Protein AF-A0A812R240-F1 (afdb_monomer)

Foldseek 3Di:
DEWEWEAAPVRHTQDIRPDDALVQDPVNVQLVSQLSDPFQKGFPDKAADPPDDPCNSVVCNVVVDHYYGYIYTDMDTDAWDWAFADALQDGAWIWTWTDHPQKIKIFIWGFDDDDDDDPPDPPVVVVPVRTDPVDTLDIDIFRDKDWAAADDAPQCVVAVQHDDVCTNNKMKTHHPPQKIWTGHPDIFIFHDAAWPDWHWHQGHSRHTFIWTQHPQRWIQTPVLQKTHHDPPPPDPPRPDVVVVVVPDDLPLDQKFKDWPNDTDALSCLQPNDDDPPTWMWIQHPVGIDIDDSVRSNVVSQVSCVSNVMDGTGTDPVSVVSD

Radius of gyration: 26.57 Å; Cα contacts (8 Å, |Δi|>4): 635; chains: 1; bounding box: 64×47×80 Å

Organism: NCBI:txid878477

Mean predicted aligned error: 6.38 Å

Secondary structure (DSSP, 8-state):
-EEEEEEETTS-EEEEEEEE-TT--HHHHHHHHHTTSPTTEEEEEEEPPTT--THHHHHHHHH----EEEEEEEEEEPPPEEEE--BTTB--EEEEEEEETTEEEEEEEEBP--PPPPTT--HHHHHHHTB-TTS-SEEEEESEEEE------HHHHHHT--SGGGTTSSEEEEPTTSEEEEESSSEEEEE-SPEEEEE--B-GGG-B--EEEETT--EEETTTTEEEPPPPTTS---S-HHHHHHT----SSSEEEEETTEEE-HHHHHH--PPTT--EEEEETTEEEEE-HHHHHHHHHHHHHHTT-EE--EEGGGTT--

pLDDT: mean 89.27, std 12.0, range [47.97, 98.69]

Nearest PDB structures (foldseek):
  7wb4-assembly1_c  TM=3.263E-01  e=1.345E-02  Xenopus laevis
  7wb4-assembly1_C  TM=3.101E-01  e=2.786E-02  Xenopus laevis
  8psd-assembly1_A  TM=3.595E-01  e=1.195E-01  Severe acute respiratory syndrome coronavirus 2
  7fg2-assembly1_A  TM=2.671E-01  e=3.872E-01  Severe acute respiratory syndrome coronavirus 2
  7wlz-assembly1_B  TM=2.116E-01  e=5.730E-01  Severe acute respiratory syndrome coronavirus 2

Solvent-accessible surface area (backbone atoms only — not comparable to full-atom values): 18008 Å² total; per-residue (Å²): 101,32,29,40,36,37,17,38,82,86,66,51,77,64,47,77,46,70,69,52,54,74,84,61,45,72,68,52,53,44,57,58,52,35,73,69,46,60,88,61,41,28,65,74,46,78,40,69,52,97,83,54,56,91,54,49,65,62,41,47,45,71,64,74,52,67,44,79,46,69,33,33,42,41,73,43,77,45,83,56,53,74,30,50,14,25,38,68,73,40,58,54,29,42,39,37,37,41,75,54,89,74,46,34,37,41,36,36,19,54,56,42,95,64,79,84,80,64,93,86,62,53,69,69,58,56,57,51,65,31,36,45,78,90,63,49,76,40,74,50,73,34,59,45,78,44,65,13,36,9,61,83,46,76,58,13,59,73,47,64,30,42,42,80,92,38,42,22,29,23,39,39,34,32,37,82,91,53,38,32,37,44,39,33,77,59,71,49,31,31,62,61,71,64,72,76,44,60,42,18,36,16,30,63,64,49,27,55,58,43,34,35,30,27,77,88,51,31,37,37,36,68,89,70,42,32,34,37,65,58,78,59,95,84,56,87,74,81,88,48,71,65,58,56,58,73,69,54,75,84,67,86,50,80,52,46,44,26,47,86,88,36,84,51,57,38,54,53,41,58,70,54,89,70,65,89,87,68,61,33,33,44,41,40,93,94,44,80,44,81,45,54,74,67,58,38,24,53,53,12,50,50,51,26,48,71,74,55,32,39,76,54,55,66,46,71,79,50,66,82,69,106

Sequence (322 aa):
MTTVRLSYMSGELLAELPGLTPEDTLETVKALGDEHLPLGVSITSLLKPADANETALEGAQALGTEGVVELSVVTGEQIPERYVTLDNGGEPFLVSILSRKEKHSVMLCKWKQVAEPEEGEPEQQRMLRNYDISNPFFQDAVEKVFVGKSPLNEMTRFSGGHGPRFDGNSILLKKKGGDYIFVGHEVYAFRASEIVDFVSPVGNSSVPYPYAVDVEGRYILFIEHVVMPRPGKTGKMDDDPYRVYYDMRFDQCDFELTYQNRRMGPVGAVAGRFPDGSTFHKISKEGKEELSRERLRDLGLEMMSAHGLMPLERLETLAERM

Structure (mmCIF, N/CA/C/O backbone):
data_AF-A0A812R240-F1
#
_entry.id   AF-A0A812R240-F1
#
loop_
_atom_site.group_PDB
_atom_site.id
_atom_site.type_symbol
_atom_site.label_atom_id
_atom_site.label_alt_id
_atom_site.label_comp_id
_atom_site.label_asym_id
_atom_site.label_entity_id
_atom_site.label_seq_id
_atom_site.pdbx_PDB_ins_code
_atom_site.Cartn_x
_atom_site.Cartn_y
_atom_site.Cartn_z
_atom_site.occupancy
_atom_site.B_iso_or_equiv
_atom_site.auth_seq_id
_atom_site.auth_comp_id
_atom_site.auth_asym_id
_atom_site.auth_atom_id
_atom_site.pdbx_PDB_model_num
ATOM 1 N N . MET A 1 1 ? 16.664 -18.454 -36.429 1.00 75.31 1 MET A N 1
ATOM 2 C CA . MET A 1 1 ? 16.265 -17.501 -35.356 1.00 75.31 1 MET A CA 1
ATOM 3 C C . MET A 1 1 ? 17.444 -16.601 -35.020 1.00 75.31 1 MET A C 1
ATOM 5 O O . MET A 1 1 ? 18.569 -17.090 -35.024 1.00 75.31 1 MET A O 1
ATOM 9 N N . THR A 1 2 ? 17.214 -15.318 -34.744 1.00 85.50 2 THR A N 1
ATOM 10 C CA . THR A 1 2 ? 18.288 -14.377 -34.383 1.00 85.50 2 THR A CA 1
ATOM 11 C C . THR A 1 2 ? 18.559 -14.447 -32.881 1.00 85.50 2 THR A C 1
ATOM 13 O O . THR A 1 2 ? 17.624 -14.537 -32.085 1.00 85.50 2 THR A O 1
ATOM 16 N N . THR A 1 3 ? 19.835 -14.435 -32.494 1.00 90.81 3 THR A N 1
ATOM 17 C CA . THR A 1 3 ? 20.254 -14.322 -31.088 1.00 90.81 3 THR A CA 1
ATOM 18 C C . THR A 1 3 ? 20.895 -12.960 -30.879 1.00 90.81 3 THR A C 1
ATOM 20 O O . THR A 1 3 ? 21.803 -12.596 -31.625 1.00 90.81 3 THR A O 1
ATOM 23 N N . VAL A 1 4 ? 20.452 -12.208 -29.874 1.00 91.81 4 VAL A N 1
ATOM 24 C CA . VAL A 1 4 ? 21.102 -10.948 -29.486 1.00 91.81 4 VAL A CA 1
ATOM 25 C C . VAL A 1 4 ? 21.994 -11.192 -28.275 1.00 91.81 4 VAL A C 1
ATOM 27 O O . VAL A 1 4 ? 21.531 -11.691 -27.253 1.00 91.81 4 VAL A O 1
ATOM 30 N N . ARG A 1 5 ? 23.271 -10.829 -28.376 1.00 94.56 5 ARG A N 1
ATOM 31 C CA . ARG A 1 5 ? 24.212 -10.784 -27.255 1.00 94.56 5 ARG A CA 1
ATOM 32 C C . ARG A 1 5 ? 24.294 -9.368 -26.726 1.00 94.56 5 ARG A C 1
ATOM 34 O O . ARG A 1 5 ? 24.664 -8.454 -27.458 1.00 94.56 5 ARG A O 1
ATOM 41 N N . LEU A 1 6 ? 23.965 -9.206 -25.455 1.00 95.19 6 LEU A N 1
ATOM 42 C CA . LEU A 1 6 ? 24.130 -7.961 -24.728 1.00 95.19 6 LEU A CA 1
ATOM 43 C C . LEU A 1 6 ? 25.400 -8.056 -23.894 1.00 95.19 6 LEU A C 1
ATOM 45 O O . LEU A 1 6 ? 25.512 -8.956 -23.064 1.00 95.19 6 LEU A O 1
ATOM 49 N N . SER A 1 7 ? 26.319 -7.115 -24.075 1.00 96.19 7 SER A N 1
ATOM 50 C CA . SER A 1 7 ? 27.548 -7.019 -23.283 1.00 96.19 7 SER A CA 1
ATOM 51 C C . SER A 1 7 ? 27.696 -5.625 -22.695 1.00 96.19 7 SER A C 1
ATOM 53 O O . SER A 1 7 ? 27.304 -4.641 -23.311 1.00 96.19 7 SER A O 1
ATOM 55 N N . TYR A 1 8 ? 28.282 -5.500 -21.512 1.00 95.81 8 TYR A N 1
ATOM 56 C CA . TYR A 1 8 ? 28.669 -4.201 -20.969 1.00 95.81 8 TYR A CA 1
ATOM 57 C C . TYR A 1 8 ? 29.727 -3.526 -21.852 1.00 95.81 8 TYR A C 1
ATOM 59 O O . TYR A 1 8 ? 30.422 -4.181 -22.629 1.00 95.81 8 TYR A O 1
ATOM 67 N N . MET A 1 9 ? 29.929 -2.216 -21.673 1.00 92.62 9 MET A N 1
ATOM 68 C CA . MET A 1 9 ? 31.018 -1.475 -22.334 1.00 92.62 9 MET A CA 1
ATOM 69 C C . MET A 1 9 ? 32.421 -2.024 -22.023 1.00 92.62 9 MET A C 1
ATOM 71 O O . MET A 1 9 ? 33.362 -1.765 -22.768 1.00 92.62 9 MET A O 1
ATOM 75 N N . SER A 1 10 ? 32.572 -2.788 -20.938 1.00 93.75 10 SER A N 1
ATOM 76 C CA . SER A 1 10 ? 33.801 -3.516 -20.599 1.00 93.75 10 SER A CA 1
ATOM 77 C C . SER A 1 10 ? 34.047 -4.757 -21.469 1.00 93.75 10 SER A C 1
ATOM 79 O O . SER A 1 10 ? 35.129 -5.335 -21.397 1.00 93.75 10 SER A O 1
ATOM 81 N N . GLY A 1 11 ? 33.058 -5.189 -22.258 1.00 93.06 11 GLY A N 1
ATOM 82 C CA . GLY A 1 11 ? 33.068 -6.434 -23.030 1.00 93.06 11 GLY A CA 1
ATOM 83 C C . GLY A 1 11 ? 32.540 -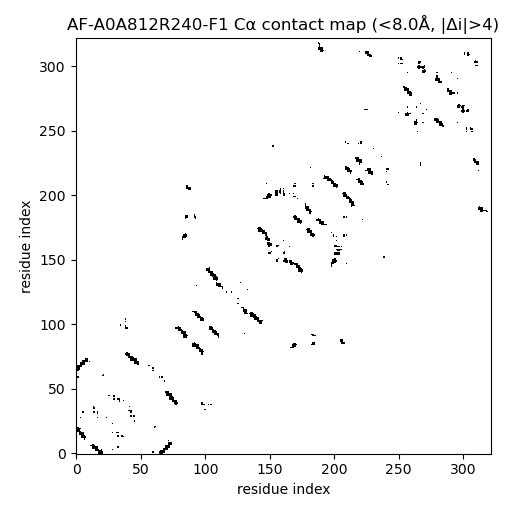7.658 -22.272 1.00 93.06 11 GLY A C 1
ATOM 84 O O . GLY A 1 11 ? 32.386 -8.716 -22.877 1.00 93.06 11 GLY A O 1
ATOM 85 N N . GLU A 1 12 ? 32.237 -7.541 -20.975 1.00 96.56 12 GLU A N 1
ATOM 86 C CA . GLU A 1 12 ? 31.618 -8.625 -20.202 1.00 96.56 12 GLU A CA 1
ATOM 87 C C . GLU A 1 12 ? 30.196 -8.904 -20.705 1.00 96.56 12 GLU A C 1
ATOM 89 O O . GLU A 1 12 ? 29.398 -7.982 -20.873 1.00 96.56 12 GLU A O 1
ATOM 94 N N . LEU A 1 13 ? 29.872 -10.177 -20.929 1.00 96.88 13 LEU A N 1
ATOM 95 C CA . LEU A 1 13 ? 28.554 -10.598 -21.392 1.00 96.88 13 LEU A CA 1
ATOM 96 C C . LEU A 1 13 ? 27.508 -10.411 -20.279 1.00 96.88 13 LEU A C 1
ATOM 98 O O . LEU A 1 13 ? 27.632 -10.997 -19.206 1.00 96.88 13 LEU A O 1
ATOM 102 N N . LEU A 1 14 ? 26.458 -9.637 -20.556 1.00 96.69 14 LEU A N 1
ATOM 103 C CA . LEU A 1 14 ? 25.288 -9.477 -19.688 1.00 96.69 14 LEU A CA 1
ATOM 104 C C . LEU A 1 14 ? 24.267 -10.600 -19.925 1.00 96.69 14 LEU A C 1
ATOM 106 O O . LEU A 1 14 ? 23.814 -11.233 -18.973 1.00 96.69 14 LEU A O 1
ATOM 110 N N . ALA A 1 15 ? 23.879 -10.826 -21.184 1.00 97.06 15 ALA A N 1
ATOM 111 C CA . ALA A 1 15 ? 22.837 -11.787 -21.541 1.00 97.06 15 ALA A CA 1
ATOM 112 C C . ALA A 1 15 ? 22.939 -12.249 -23.002 1.00 97.06 15 ALA A C 1
ATOM 114 O O . ALA A 1 15 ? 23.366 -11.496 -23.876 1.00 97.06 15 ALA A O 1
ATOM 115 N N . GLU A 1 16 ? 22.466 -13.467 -23.275 1.00 97.00 16 GLU A N 1
ATOM 116 C CA . GLU A 1 16 ? 22.128 -13.925 -24.625 1.00 97.00 16 GLU A CA 1
ATOM 117 C C . GLU A 1 16 ? 20.607 -14.083 -24.719 1.00 97.00 16 GLU A C 1
ATOM 119 O O . GLU A 1 16 ? 20.002 -14.790 -23.914 1.00 97.00 16 GLU A O 1
ATOM 124 N N . LEU A 1 17 ? 19.993 -13.420 -25.695 1.00 94.56 17 LEU A N 1
ATOM 125 C CA . LEU A 1 17 ? 18.551 -13.384 -25.912 1.00 94.56 17 LEU A CA 1
ATOM 126 C C . LEU A 1 17 ? 18.219 -14.152 -27.202 1.00 94.56 17 LEU A C 1
ATOM 128 O O . LEU A 1 17 ? 18.286 -13.576 -28.295 1.00 94.56 17 LEU A O 1
ATOM 132 N N . PRO A 1 18 ? 17.936 -15.465 -27.118 1.00 94.19 18 PRO A N 1
ATOM 133 C CA . PRO A 1 18 ? 17.587 -16.266 -28.283 1.00 94.19 18 PRO A CA 1
ATOM 134 C C . PRO A 1 18 ? 16.129 -16.048 -28.695 1.00 94.19 18 PRO A C 1
ATOM 136 O O . PRO A 1 18 ? 15.274 -15.719 -27.877 1.00 94.19 18 PRO A O 1
ATOM 139 N N . GLY A 1 19 ? 15.828 -16.328 -29.964 1.00 88.69 19 GLY A N 1
ATOM 140 C CA . GLY A 1 19 ? 14.443 -16.435 -30.432 1.00 88.69 19 GLY A CA 1
ATOM 141 C C . GLY A 1 19 ? 13.746 -15.101 -30.685 1.00 88.69 19 GLY A C 1
ATOM 142 O O . GLY A 1 19 ? 12.524 -15.088 -30.801 1.00 88.69 19 GLY A O 1
ATOM 143 N N . LEU A 1 20 ? 14.503 -14.008 -30.808 1.00 85.06 20 LEU A N 1
ATOM 144 C CA . LEU A 1 20 ? 13.940 -12.722 -31.203 1.00 85.06 20 LEU A CA 1
ATOM 145 C C . LEU A 1 20 ? 13.435 -12.784 -32.648 1.00 85.06 20 LEU A C 1
ATOM 147 O O . LEU A 1 20 ? 14.065 -13.364 -33.544 1.00 85.06 20 LEU A O 1
ATOM 151 N N . THR A 1 21 ? 12.269 -12.192 -32.846 1.00 84.19 21 THR A N 1
ATOM 152 C CA . THR A 1 21 ? 11.541 -12.092 -34.104 1.00 84.19 21 THR A CA 1
ATOM 153 C C . THR A 1 21 ? 11.785 -10.730 -34.762 1.00 84.19 21 THR A C 1
ATOM 155 O O . THR A 1 21 ? 12.236 -9.785 -34.112 1.00 84.19 21 THR A O 1
ATOM 158 N N . PRO A 1 22 ? 11.464 -10.579 -36.057 1.00 77.75 22 PRO A N 1
ATOM 159 C CA . PRO A 1 22 ? 11.509 -9.276 -36.717 1.00 77.75 22 PRO A CA 1
ATOM 160 C C . PRO A 1 22 ? 10.580 -8.209 -36.121 1.00 77.75 22 PRO A C 1
ATOM 162 O O . PRO A 1 22 ? 10.778 -7.031 -36.393 1.00 77.75 22 PRO A O 1
ATOM 165 N N . GLU A 1 23 ? 9.582 -8.598 -35.325 1.00 82.38 23 GLU A N 1
ATOM 166 C CA . GLU A 1 23 ? 8.658 -7.667 -34.664 1.00 82.38 23 GLU A CA 1
ATOM 167 C C . GLU A 1 23 ? 9.232 -7.107 -33.351 1.00 82.38 23 GLU A C 1
ATOM 169 O O . GLU A 1 23 ? 8.747 -6.093 -32.845 1.00 82.38 23 GLU A O 1
ATOM 174 N N . ASP A 1 24 ? 10.290 -7.724 -32.812 1.00 84.62 24 ASP A N 1
ATOM 175 C CA . ASP A 1 24 ? 10.922 -7.270 -31.579 1.00 84.62 24 ASP A CA 1
ATOM 176 C C . ASP A 1 24 ? 11.716 -5.980 -31.806 1.00 84.62 24 ASP A C 1
ATOM 178 O O . ASP A 1 24 ? 12.591 -5.878 -32.670 1.00 84.62 24 ASP A O 1
ATOM 182 N N . THR A 1 25 ? 11.414 -4.971 -30.993 1.00 87.62 25 THR A N 1
ATOM 183 C CA . THR A 1 25 ? 12.030 -3.643 -31.075 1.00 87.62 25 THR A CA 1
ATOM 184 C C . THR A 1 25 ? 13.274 -3.547 -30.188 1.00 87.62 25 THR A C 1
ATOM 186 O O . THR A 1 25 ? 13.496 -4.383 -29.311 1.00 87.62 25 THR A O 1
ATOM 189 N N . LEU A 1 26 ? 14.076 -2.484 -30.344 1.00 87.44 26 LEU A N 1
ATOM 190 C CA . LEU A 1 26 ? 15.163 -2.191 -29.396 1.00 87.44 26 LEU A CA 1
ATOM 191 C C . LEU A 1 26 ? 14.653 -2.008 -27.961 1.00 87.44 26 LEU A C 1
ATOM 193 O O . LEU A 1 26 ? 15.343 -2.411 -27.031 1.00 87.44 26 LEU A O 1
ATOM 197 N N . GLU A 1 27 ? 13.449 -1.460 -27.774 1.00 88.50 27 GLU A N 1
ATOM 198 C CA . GLU A 1 27 ? 12.826 -1.365 -26.449 1.00 88.50 27 GLU A CA 1
ATOM 199 C C . GLU A 1 27 ? 12.467 -2.751 -25.898 1.00 88.50 27 GLU A C 1
ATOM 201 O O . GLU A 1 27 ? 12.664 -3.003 -24.713 1.00 88.50 27 GLU A O 1
ATOM 206 N N . THR A 1 28 ? 12.042 -3.691 -26.751 1.00 90.38 28 THR A N 1
ATOM 207 C CA . THR A 1 28 ? 11.836 -5.092 -26.349 1.00 90.38 28 THR A CA 1
ATOM 208 C C . THR A 1 28 ? 13.150 -5.737 -25.904 1.00 90.38 28 THR A C 1
ATOM 210 O O . THR A 1 28 ? 13.219 -6.326 -24.827 1.00 90.38 28 THR A O 1
ATOM 213 N N . VAL A 1 29 ? 14.219 -5.585 -26.693 1.00 91.88 29 VAL A N 1
ATOM 214 C CA . VAL A 1 29 ? 15.560 -6.103 -26.361 1.00 91.88 29 VAL A CA 1
ATOM 215 C C . VAL A 1 29 ? 16.076 -5.497 -25.058 1.00 91.88 29 VAL A C 1
ATOM 217 O O . VAL A 1 29 ? 16.627 -6.206 -24.218 1.00 91.88 29 VAL A O 1
ATOM 220 N N . LYS A 1 30 ? 15.877 -4.192 -24.872 1.00 93.44 30 LYS A N 1
ATOM 221 C CA . LYS A 1 30 ? 16.245 -3.463 -23.661 1.00 93.44 30 LYS A CA 1
ATOM 222 C C . LYS A 1 30 ? 15.483 -3.981 -22.442 1.00 93.44 30 LYS A C 1
ATOM 224 O O . LYS A 1 30 ? 16.117 -4.287 -21.440 1.00 93.44 30 LYS A O 1
ATOM 229 N N . ALA A 1 31 ? 14.164 -4.150 -22.548 1.00 92.25 31 ALA A N 1
ATOM 230 C CA . ALA A 1 31 ? 13.331 -4.685 -21.475 1.00 92.25 31 ALA A CA 1
ATOM 231 C C . ALA A 1 31 ? 13.742 -6.114 -21.084 1.00 92.25 31 ALA A C 1
ATOM 233 O O . ALA A 1 31 ? 13.848 -6.417 -19.898 1.00 92.25 31 ALA A O 1
ATOM 234 N N . LEU A 1 32 ? 14.045 -6.968 -22.067 1.00 94.19 32 LEU A N 1
ATOM 235 C CA . LEU A 1 32 ? 14.574 -8.313 -21.826 1.00 94.19 32 LEU A CA 1
ATOM 236 C C . LEU A 1 32 ? 15.966 -8.273 -21.181 1.00 94.19 32 LEU A C 1
ATOM 238 O O . LEU A 1 32 ? 16.230 -9.013 -20.241 1.00 94.19 32 LEU A O 1
ATOM 242 N N . GLY A 1 33 ? 16.852 -7.388 -21.640 1.00 95.19 33 GLY A N 1
ATOM 243 C CA . GLY A 1 33 ? 18.180 -7.199 -21.054 1.00 95.19 33 GLY A CA 1
ATOM 244 C C . GLY A 1 33 ? 18.138 -6.682 -19.615 1.00 95.19 33 GLY A C 1
ATOM 245 O O . GLY A 1 33 ? 18.910 -7.146 -18.773 1.00 95.19 33 GLY A O 1
ATOM 246 N N . ASP A 1 34 ? 17.203 -5.781 -19.305 1.00 95.44 34 ASP A N 1
ATOM 247 C CA . ASP A 1 34 ? 16.982 -5.265 -17.952 1.00 95.44 34 ASP A CA 1
ATOM 248 C C . ASP A 1 34 ? 16.719 -6.393 -16.954 1.00 95.44 34 ASP A C 1
ATOM 250 O O . ASP A 1 34 ? 17.172 -6.327 -15.814 1.00 95.44 34 ASP A O 1
ATOM 254 N N . GLU A 1 35 ? 16.069 -7.479 -17.370 1.00 95.19 35 GLU A N 1
ATOM 255 C CA . GLU A 1 35 ? 15.808 -8.631 -16.508 1.00 95.19 35 GLU A CA 1
ATOM 256 C C . GLU A 1 35 ? 17.068 -9.296 -15.930 1.00 95.19 35 GLU A C 1
ATOM 258 O O . GLU A 1 35 ? 16.973 -9.992 -14.912 1.00 95.19 35 GLU A O 1
ATOM 263 N N . HIS A 1 36 ? 18.224 -9.085 -16.562 1.00 95.69 36 HIS A N 1
ATOM 264 C CA . HIS A 1 36 ? 19.517 -9.639 -16.161 1.00 95.69 36 HIS A CA 1
ATOM 265 C C . HIS A 1 36 ? 20.338 -8.693 -15.275 1.00 95.69 36 HIS A C 1
ATOM 267 O O . HIS A 1 36 ? 21.345 -9.110 -14.701 1.00 95.69 36 HIS A O 1
ATOM 273 N N . LEU A 1 37 ? 19.920 -7.434 -15.119 1.00 95.62 37 LEU A N 1
ATOM 274 C CA . LEU A 1 37 ? 20.621 -6.454 -14.294 1.00 95.62 37 LEU A CA 1
ATOM 275 C C . LEU A 1 37 ? 20.217 -6.553 -12.804 1.00 95.62 37 LEU A C 1
ATOM 277 O O . LEU A 1 37 ? 19.096 -6.971 -12.479 1.00 95.62 37 LEU A O 1
ATOM 281 N N . PRO A 1 38 ? 21.079 -6.115 -11.863 1.00 94.88 38 PRO A N 1
ATOM 282 C CA . PRO A 1 38 ? 20.699 -5.928 -10.462 1.00 94.88 38 PRO A CA 1
ATOM 283 C C . PRO A 1 38 ? 19.545 -4.927 -10.297 1.00 94.88 38 PRO A C 1
ATOM 285 O O . PRO A 1 38 ? 19.421 -3.978 -11.071 1.00 94.88 38 PRO A O 1
ATOM 288 N N . LEU A 1 39 ? 18.716 -5.109 -9.262 1.00 94.50 39 LEU A N 1
ATOM 289 C CA . LEU A 1 39 ? 17.650 -4.158 -8.925 1.00 94.50 39 LEU A CA 1
ATOM 290 C C . LEU A 1 39 ? 18.250 -2.771 -8.637 1.00 94.50 39 LEU A C 1
ATOM 292 O O . LEU A 1 39 ? 19.255 -2.681 -7.933 1.00 94.50 39 LEU A O 1
ATOM 296 N N . GLY A 1 40 ? 17.643 -1.707 -9.168 1.00 94.94 40 GLY A N 1
ATOM 297 C CA . GLY A 1 40 ? 18.193 -0.350 -9.083 1.00 94.94 40 GLY A CA 1
ATOM 298 C C . GLY A 1 40 ? 19.086 0.053 -10.263 1.00 94.94 40 GLY A C 1
ATOM 299 O O . GLY A 1 40 ? 19.436 1.223 -10.370 1.00 94.94 40 GLY A O 1
ATOM 300 N N . VAL A 1 41 ? 19.411 -0.866 -11.180 1.00 96.38 41 VAL A N 1
ATOM 301 C CA . VAL A 1 41 ? 20.186 -0.583 -12.402 1.00 96.38 41 VAL A CA 1
ATOM 302 C C . VAL A 1 41 ? 19.341 -0.904 -13.626 1.00 96.38 41 VAL A C 1
ATOM 304 O O . VAL A 1 41 ? 18.760 -1.984 -13.682 1.00 96.38 41 VAL A O 1
ATOM 307 N N . SER A 1 42 ? 19.279 -0.011 -14.613 1.00 96.31 42 SER A N 1
ATOM 308 C CA . SER A 1 42 ? 18.600 -0.253 -15.898 1.00 96.31 42 SER A CA 1
ATOM 309 C C . SER A 1 42 ? 19.497 0.075 -17.083 1.00 96.31 42 SER A C 1
ATOM 311 O O . SER A 1 42 ? 20.417 0.885 -16.969 1.00 96.31 42 SER A O 1
ATOM 313 N N . ILE A 1 43 ? 19.228 -0.530 -18.233 1.00 96.00 43 ILE A N 1
ATOM 314 C CA . ILE A 1 43 ? 19.814 -0.142 -19.510 1.00 96.00 43 ILE A CA 1
ATOM 315 C C . ILE A 1 43 ? 19.249 1.237 -19.858 1.00 96.00 43 ILE A C 1
ATOM 317 O O . ILE A 1 43 ? 18.040 1.444 -19.880 1.00 96.00 43 ILE A O 1
ATOM 321 N N . THR A 1 44 ? 20.109 2.213 -20.125 1.00 95.50 44 THR A N 1
ATOM 322 C CA . THR A 1 44 ? 19.702 3.550 -20.585 1.00 95.50 44 THR A CA 1
ATOM 323 C C . THR A 1 44 ? 19.780 3.649 -22.099 1.00 95.50 44 THR A C 1
ATOM 325 O O . THR A 1 44 ? 18.926 4.283 -22.716 1.00 95.50 44 THR A O 1
ATOM 328 N N . SER A 1 45 ? 20.753 2.969 -22.708 1.00 93.25 45 SER A N 1
ATOM 329 C CA . SER A 1 45 ? 20.897 2.884 -24.159 1.00 93.25 45 SER A CA 1
ATOM 330 C C . SER A 1 45 ? 21.568 1.583 -24.599 1.00 93.25 45 SER A C 1
ATOM 332 O O . SER A 1 45 ? 22.311 0.952 -23.844 1.00 93.25 45 SER A O 1
ATOM 334 N N . LEU A 1 46 ? 21.283 1.194 -25.841 1.00 92.00 46 LEU A N 1
ATOM 335 C CA . LEU A 1 46 ? 21.941 0.105 -26.553 1.00 92.00 46 LEU A CA 1
ATOM 336 C C . LEU A 1 46 ? 22.816 0.723 -27.642 1.00 92.00 46 LEU A C 1
ATOM 338 O O . LEU A 1 46 ? 22.331 1.508 -28.458 1.00 92.00 46 LEU A O 1
ATOM 342 N N . LEU A 1 47 ? 24.097 0.376 -27.653 1.00 89.56 47 LEU A N 1
ATOM 343 C CA . LEU A 1 47 ? 25.052 0.823 -28.655 1.00 89.56 47 LEU A CA 1
ATOM 344 C C . LEU A 1 47 ? 25.305 -0.300 -29.652 1.00 89.56 47 LEU A C 1
ATOM 346 O O . LEU A 1 47 ? 25.563 -1.448 -29.283 1.00 89.56 47 LEU A O 1
ATOM 350 N N . LYS A 1 48 ? 25.234 0.059 -30.930 1.00 83.12 48 LYS A N 1
ATOM 351 C CA . LYS A 1 48 ? 25.647 -0.813 -32.024 1.00 83.12 48 LYS A CA 1
ATOM 352 C C . LYS A 1 48 ? 27.182 -0.791 -32.136 1.00 83.12 48 LYS A C 1
ATOM 354 O O . LYS A 1 48 ? 27.794 0.218 -31.767 1.00 83.12 48 LYS A O 1
ATOM 359 N N . PRO A 1 49 ? 27.807 -1.856 -32.663 1.00 78.31 49 PRO A N 1
ATOM 360 C CA . PRO A 1 49 ? 29.209 -1.821 -33.069 1.00 78.31 49 PRO A CA 1
ATOM 361 C C . PRO A 1 49 ? 29.478 -0.619 -33.988 1.00 78.31 49 PRO A C 1
ATOM 363 O O . PRO A 1 49 ? 28.616 -0.242 -34.780 1.00 78.31 49 PRO A O 1
ATOM 366 N N . ALA A 1 50 ? 30.653 0.005 -33.879 1.00 71.50 50 ALA A N 1
ATOM 367 C CA . ALA A 1 50 ? 30.974 1.247 -34.598 1.00 71.50 50 ALA A CA 1
ATOM 368 C C . ALA A 1 50 ? 30.945 1.108 -36.137 1.00 71.50 50 ALA A C 1
ATOM 370 O O . ALA A 1 50 ? 30.839 2.101 -36.852 1.00 71.50 50 ALA A O 1
ATOM 371 N N . ASP A 1 51 ? 31.046 -0.119 -36.637 1.00 64.50 51 ASP A N 1
ATOM 372 C CA . ASP A 1 51 ? 30.997 -0.530 -38.038 1.00 64.50 51 A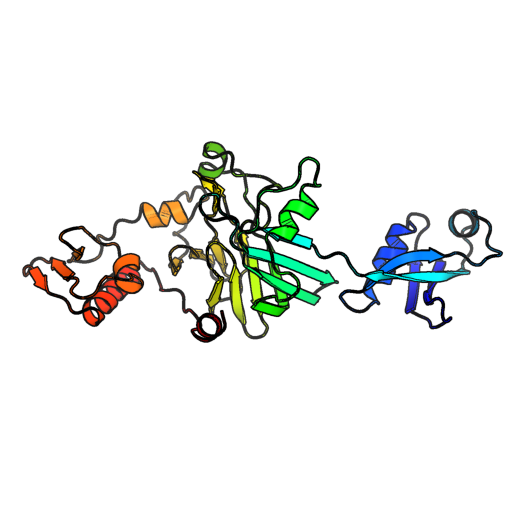SP A CA 1
ATOM 373 C C . ASP A 1 51 ? 29.609 -1.028 -38.488 1.00 64.50 51 ASP A C 1
ATOM 375 O O . ASP A 1 51 ? 29.393 -1.288 -39.675 1.00 64.50 51 ASP A O 1
ATOM 379 N N . ALA A 1 52 ? 28.641 -1.125 -37.575 1.00 60.59 52 ALA A N 1
ATOM 380 C CA . ALA A 1 52 ? 27.276 -1.506 -37.898 1.00 60.59 52 ALA A CA 1
ATOM 381 C C . ALA A 1 52 ? 26.492 -0.290 -38.422 1.00 60.59 52 ALA A C 1
ATOM 383 O O . ALA A 1 52 ? 26.129 0.610 -37.664 1.00 60.59 52 ALA A O 1
ATOM 384 N N . ASN A 1 53 ? 26.185 -0.275 -39.726 1.00 55.88 53 ASN A N 1
ATOM 385 C CA . ASN A 1 53 ? 25.249 0.697 -40.305 1.00 55.88 53 ASN A CA 1
ATOM 386 C C . ASN A 1 53 ? 23.902 0.672 -39.551 1.00 55.88 53 ASN A C 1
ATOM 388 O O . ASN A 1 53 ? 23.513 -0.363 -39.004 1.00 55.88 53 ASN A O 1
ATOM 392 N N . GLU A 1 54 ? 23.151 1.786 -39.552 1.00 55.94 54 GLU A N 1
ATOM 393 C CA . GLU A 1 54 ? 21.817 1.875 -38.917 1.00 55.94 54 GLU A CA 1
ATOM 394 C C . GLU A 1 54 ? 20.908 0.688 -39.287 1.00 55.94 54 GLU A C 1
ATOM 396 O O . GLU A 1 54 ? 20.186 0.170 -38.431 1.00 55.94 54 GLU A O 1
ATOM 401 N N . THR A 1 55 ? 21.097 0.169 -40.500 1.00 54.38 55 THR A N 1
ATOM 402 C CA . THR A 1 55 ? 20.488 -1.017 -41.103 1.00 54.38 55 THR A CA 1
ATOM 403 C C . THR A 1 55 ? 20.899 -2.369 -40.516 1.00 54.38 55 THR A C 1
ATOM 405 O O . THR A 1 55 ? 20.421 -3.369 -41.015 1.00 54.38 55 THR A O 1
ATOM 408 N N . ALA A 1 56 ? 21.759 -2.505 -39.507 1.00 52.34 56 ALA A N 1
ATOM 409 C CA . ALA A 1 56 ? 22.185 -3.839 -39.052 1.00 52.34 56 ALA A CA 1
ATOM 410 C C . ALA A 1 56 ? 21.087 -4.605 -38.286 1.00 52.34 56 ALA A C 1
ATOM 412 O O . ALA A 1 56 ? 20.938 -5.809 -38.479 1.00 52.34 56 ALA A O 1
ATOM 413 N N . LEU A 1 57 ? 20.281 -3.917 -37.464 1.00 57.06 57 LEU A N 1
ATOM 414 C CA . LEU A 1 57 ? 19.139 -4.543 -36.784 1.00 57.06 57 LEU A CA 1
ATOM 415 C C . LEU A 1 57 ? 17.983 -4.748 -37.772 1.00 57.06 57 LEU A C 1
ATOM 417 O O . LEU A 1 57 ? 17.523 -5.868 -37.950 1.00 57.06 57 LEU A O 1
ATOM 421 N N . GLU A 1 58 ? 17.618 -3.692 -38.504 1.00 60.88 58 GLU A N 1
ATOM 422 C CA . GLU A 1 58 ? 16.595 -3.736 -39.559 1.00 60.88 58 GLU A CA 1
ATOM 423 C C . GLU A 1 58 ? 16.975 -4.696 -40.700 1.00 60.88 58 GLU A C 1
ATOM 425 O O . GLU A 1 58 ? 16.116 -5.308 -41.318 1.00 60.88 58 GLU A O 1
ATOM 430 N N . GLY A 1 59 ? 18.266 -4.874 -40.969 1.00 53.38 59 GLY A N 1
ATOM 431 C CA . GLY A 1 59 ? 18.826 -5.721 -42.020 1.00 53.38 59 GLY A CA 1
ATOM 432 C C . GLY A 1 59 ? 18.976 -7.174 -41.595 1.00 53.38 59 GLY A C 1
ATOM 433 O O . GLY A 1 59 ? 18.665 -8.053 -42.390 1.00 53.38 59 GLY A O 1
ATOM 434 N N . ALA A 1 60 ? 19.346 -7.457 -40.341 1.00 56.06 60 ALA A N 1
ATOM 435 C CA . ALA A 1 60 ? 19.227 -8.807 -39.786 1.00 56.06 60 ALA A CA 1
ATOM 436 C C . ALA A 1 60 ? 17.751 -9.254 -39.733 1.00 56.06 60 ALA A C 1
ATOM 438 O O . ALA A 1 60 ? 17.448 -10.414 -40.012 1.00 56.06 60 ALA A O 1
ATOM 439 N N . GLN A 1 61 ? 16.832 -8.320 -39.450 1.00 55.62 61 GLN A N 1
ATOM 440 C CA . GLN A 1 61 ? 15.381 -8.534 -39.505 1.00 55.62 61 GLN A CA 1
ATOM 441 C C . GLN A 1 61 ? 14.858 -8.709 -40.945 1.00 55.62 61 GLN A C 1
ATOM 443 O O . GLN A 1 61 ? 14.044 -9.598 -41.187 1.00 55.62 61 GLN A O 1
ATOM 448 N N . ALA A 1 62 ? 15.344 -7.927 -41.915 1.00 51.25 62 ALA A N 1
ATOM 449 C CA . ALA A 1 62 ? 14.893 -7.975 -43.310 1.00 51.25 62 ALA A CA 1
ATOM 450 C C . ALA A 1 62 ? 15.476 -9.145 -44.122 1.00 51.25 62 ALA A C 1
ATOM 452 O O . ALA A 1 62 ? 14.858 -9.582 -45.092 1.00 51.25 62 ALA A O 1
ATOM 453 N N . LEU A 1 63 ? 16.656 -9.655 -43.757 1.00 48.00 63 LEU A N 1
ATOM 454 C CA . LEU A 1 63 ? 17.345 -10.707 -44.514 1.00 48.00 63 LEU A CA 1
ATOM 455 C C . LEU A 1 63 ? 16.990 -12.128 -44.057 1.00 48.00 63 LEU A C 1
ATOM 457 O O . LEU A 1 63 ? 17.375 -13.084 -44.729 1.00 48.00 63 LEU A O 1
ATOM 461 N N . GLY A 1 64 ? 16.272 -12.296 -42.939 1.00 54.94 64 GLY A N 1
ATOM 462 C CA . GLY A 1 64 ? 15.890 -13.619 -42.422 1.00 54.94 64 GLY A CA 1
ATOM 463 C C . GLY A 1 64 ? 17.084 -14.534 -42.114 1.00 54.94 64 GLY A C 1
ATOM 464 O O . GLY A 1 64 ? 16.928 -15.751 -42.018 1.00 54.94 64 GLY A O 1
ATOM 465 N N . THR A 1 65 ? 18.287 -13.971 -41.997 1.00 55.28 65 THR A N 1
ATOM 466 C CA . THR A 1 65 ? 19.522 -14.722 -41.788 1.00 55.28 65 THR A CA 1
ATOM 467 C C . THR A 1 65 ? 19.685 -15.053 -40.315 1.00 55.28 65 THR A C 1
ATOM 469 O O . THR A 1 65 ? 19.717 -14.161 -39.470 1.00 55.28 65 THR A O 1
ATOM 472 N N . GLU A 1 66 ? 19.821 -16.341 -40.009 1.00 70.56 66 GLU A N 1
ATOM 473 C CA . GLU A 1 66 ? 20.228 -16.803 -38.685 1.00 70.56 66 GLU A CA 1
ATOM 474 C C . GLU A 1 66 ? 21.604 -16.220 -38.349 1.00 70.56 66 GLU A C 1
ATOM 476 O O . GLU A 1 66 ? 22.556 -16.373 -39.113 1.00 70.56 66 GLU A O 1
ATOM 481 N N . GLY A 1 67 ? 21.704 -15.508 -37.229 1.00 81.62 67 GLY A N 1
ATOM 482 C CA . GLY A 1 67 ? 22.922 -14.798 -36.864 1.00 81.62 67 GLY A CA 1
ATOM 483 C C . GLY A 1 67 ? 22.918 -14.330 -35.416 1.00 81.62 67 GLY A C 1
ATOM 484 O O . GLY A 1 67 ? 21.878 -14.302 -34.749 1.00 81.62 67 GLY A O 1
ATOM 485 N N . VAL A 1 68 ? 24.113 -13.984 -34.941 1.00 87.12 68 VAL A N 1
ATOM 486 C CA . VAL A 1 68 ? 24.334 -13.369 -33.633 1.00 87.12 68 VAL A CA 1
ATOM 487 C C . VAL A 1 68 ? 24.523 -11.873 -33.842 1.00 87.12 68 VAL A C 1
ATOM 489 O O . VAL A 1 68 ? 25.413 -11.462 -34.583 1.00 87.12 68 VAL A O 1
ATOM 492 N N . VAL A 1 69 ? 23.683 -11.065 -33.203 1.00 87.12 69 VAL A N 1
ATOM 493 C CA . VAL A 1 69 ? 23.821 -9.606 -33.168 1.00 87.12 69 VAL A CA 1
ATOM 494 C C . VAL A 1 69 ? 24.424 -9.230 -31.824 1.00 87.12 69 VAL A C 1
ATOM 496 O O . VAL A 1 69 ? 23.846 -9.544 -30.788 1.00 87.12 69 VAL A O 1
ATOM 499 N N . GLU A 1 70 ? 25.568 -8.557 -31.826 1.00 90.75 70 GLU A N 1
ATOM 500 C CA . GLU A 1 70 ? 26.208 -8.078 -30.599 1.00 90.75 70 GLU A CA 1
ATOM 501 C C . GLU A 1 70 ? 25.859 -6.608 -30.367 1.00 90.75 70 GLU A C 1
ATOM 503 O O . GLU A 1 70 ? 26.023 -5.774 -31.257 1.00 90.75 70 GLU A O 1
ATOM 508 N N . LEU A 1 71 ? 25.365 -6.291 -29.172 1.00 91.75 71 LEU A N 1
ATOM 509 C CA . LEU A 1 71 ? 25.069 -4.933 -28.731 1.00 91.75 71 LEU A CA 1
ATOM 510 C C . LEU A 1 71 ? 25.794 -4.661 -27.416 1.00 91.75 71 LEU A C 1
ATOM 512 O O . LEU A 1 71 ? 25.815 -5.501 -26.511 1.00 91.75 71 LEU A O 1
ATOM 516 N N . SER A 1 72 ? 26.342 -3.457 -27.289 1.00 93.25 72 SER A N 1
ATOM 517 C CA . SER A 1 72 ? 26.865 -2.982 -26.013 1.00 93.25 72 SER A CA 1
ATOM 518 C C . SER A 1 72 ? 25.772 -2.259 -25.232 1.00 93.25 72 SER A C 1
ATOM 520 O O . SER A 1 72 ? 25.001 -1.486 -25.798 1.00 93.25 72 SER A O 1
ATOM 522 N N . VAL A 1 73 ? 25.695 -2.485 -23.925 1.00 95.94 73 VAL A N 1
ATOM 523 C CA . VAL A 1 73 ? 24.729 -1.829 -23.044 1.00 95.94 73 VAL A CA 1
ATOM 524 C C . VAL A 1 73 ? 25.398 -0.692 -22.285 1.00 95.94 73 VAL A C 1
ATOM 526 O O . VAL A 1 73 ? 26.489 -0.844 -21.727 1.00 95.94 73 VAL A O 1
ATOM 529 N N . VAL A 1 74 ? 24.714 0.446 -22.226 1.00 95.88 74 VAL A N 1
ATOM 530 C CA . VAL A 1 74 ? 25.005 1.510 -21.264 1.00 95.88 74 VAL A CA 1
ATOM 531 C C . VAL A 1 74 ? 23.959 1.413 -20.173 1.00 95.88 74 VAL A C 1
ATOM 533 O O . VAL A 1 74 ? 22.762 1.375 -20.459 1.00 95.88 74 VAL A O 1
ATOM 536 N N . THR A 1 75 ? 24.407 1.359 -18.926 1.00 96.94 75 THR A N 1
ATOM 537 C CA . THR A 1 75 ? 23.525 1.278 -17.767 1.00 96.94 75 THR A CA 1
ATOM 538 C C . THR A 1 75 ? 23.447 2.611 -17.034 1.00 96.94 75 THR A C 1
ATOM 540 O O . THR A 1 75 ? 24.306 3.482 -17.170 1.00 96.94 75 THR A O 1
ATOM 543 N N . GLY A 1 76 ? 22.383 2.777 -16.263 1.00 95.81 76 GLY A N 1
ATOM 544 C CA . GLY A 1 76 ? 22.165 3.891 -15.354 1.00 95.81 76 GLY A CA 1
ATOM 545 C C . GLY A 1 76 ? 21.268 3.465 -14.200 1.00 95.81 76 GLY A C 1
ATOM 546 O O . GLY A 1 76 ? 20.923 2.288 -14.062 1.00 95.81 76 GLY A O 1
ATOM 547 N N . GLU A 1 77 ? 20.892 4.424 -13.362 1.00 95.88 77 GLU A N 1
ATOM 548 C CA . GLU A 1 77 ? 19.982 4.169 -12.248 1.00 95.88 77 GLU A CA 1
ATOM 549 C C . GLU A 1 77 ? 18.569 3.868 -12.758 1.00 95.88 77 GLU A C 1
ATOM 551 O O . GLU A 1 77 ? 18.035 4.552 -13.634 1.00 95.88 77 GLU A O 1
ATOM 556 N N . GLN A 1 78 ? 17.952 2.829 -12.199 1.00 95.25 78 GLN A N 1
ATOM 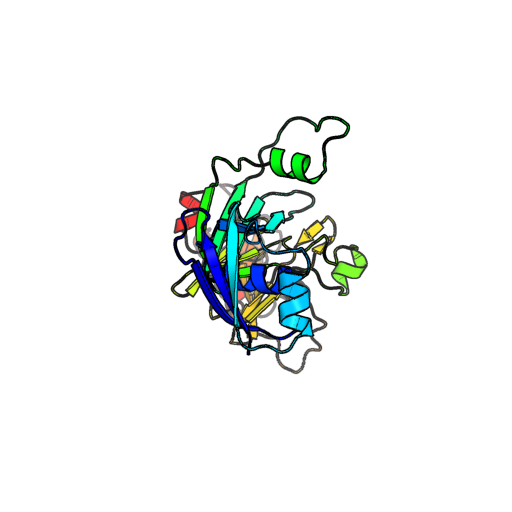557 C CA . GLN A 1 78 ? 16.536 2.560 -12.403 1.00 95.25 78 GLN A CA 1
ATOM 558 C C . GLN A 1 78 ? 15.717 3.662 -11.727 1.00 95.25 78 GLN A C 1
ATOM 560 O O . GLN A 1 78 ? 15.900 3.947 -10.543 1.00 95.25 78 GLN A O 1
ATOM 565 N N . ILE A 1 79 ? 14.773 4.245 -12.462 1.00 94.25 79 ILE A N 1
ATOM 566 C CA . ILE A 1 79 ? 13.850 5.233 -11.904 1.00 94.25 79 ILE A CA 1
ATOM 567 C C . ILE A 1 79 ? 12.768 4.482 -11.112 1.00 94.25 79 ILE A C 1
ATOM 569 O O . ILE A 1 79 ? 12.079 3.644 -11.698 1.00 94.25 79 ILE A O 1
ATOM 573 N N . PRO A 1 80 ? 12.603 4.741 -9.802 1.00 96.56 80 PRO A N 1
ATOM 574 C CA . PRO A 1 80 ? 11.549 4.108 -9.023 1.00 96.56 80 PRO A CA 1
ATOM 575 C C . PRO A 1 80 ? 10.175 4.665 -9.395 1.00 96.56 80 PRO A C 1
ATOM 577 O O . PRO A 1 80 ? 10.027 5.860 -9.670 1.00 96.56 80 PRO A O 1
ATOM 580 N N . GLU A 1 81 ? 9.155 3.817 -9.300 1.00 96.75 81 GLU A N 1
ATOM 581 C CA . GLU A 1 81 ? 7.775 4.286 -9.219 1.00 96.75 81 GLU A CA 1
ATOM 582 C C . GLU A 1 81 ? 7.577 5.007 -7.888 1.00 96.75 81 GLU A C 1
ATOM 584 O O . GLU A 1 81 ? 8.073 4.562 -6.849 1.00 96.75 81 GLU A O 1
ATOM 589 N N . ARG A 1 82 ? 6.868 6.135 -7.913 1.00 96.75 82 ARG A N 1
ATOM 590 C CA . ARG A 1 82 ? 6.647 6.956 -6.725 1.00 96.75 82 ARG A CA 1
ATOM 591 C C . ARG A 1 82 ? 5.171 7.229 -6.530 1.00 96.75 82 ARG A C 1
ATOM 593 O O . ARG A 1 82 ? 4.487 7.623 -7.468 1.00 96.75 82 ARG A O 1
ATOM 600 N N . TYR A 1 83 ? 4.732 7.058 -5.294 1.00 97.00 83 TYR A N 1
ATOM 601 C CA . TYR A 1 83 ? 3.365 7.287 -4.859 1.00 97.00 83 TYR A CA 1
ATOM 602 C C . TYR A 1 83 ? 3.361 8.131 -3.593 1.00 97.00 83 TYR A C 1
ATOM 604 O O . TYR A 1 83 ? 4.291 8.060 -2.788 1.00 97.00 83 TYR A O 1
ATOM 612 N N . VAL A 1 84 ? 2.301 8.908 -3.418 1.00 96.31 84 VAL A N 1
ATOM 613 C CA . VAL A 1 84 ? 2.071 9.715 -2.224 1.00 96.31 84 VAL A CA 1
ATOM 614 C C . VAL A 1 84 ? 0.773 9.243 -1.592 1.00 96.31 84 VAL A C 1
ATOM 616 O O . VAL A 1 84 ? -0.264 9.200 -2.259 1.00 96.31 84 VAL A O 1
ATOM 619 N N . THR A 1 85 ? 0.834 8.849 -0.320 1.00 97.25 85 THR A N 1
ATOM 620 C CA . THR A 1 85 ? -0.381 8.472 0.404 1.00 97.25 85 THR A CA 1
ATOM 621 C C . THR A 1 85 ? -1.196 9.705 0.757 1.00 97.25 85 THR A C 1
ATOM 623 O O . THR A 1 85 ? -0.658 10.807 0.810 1.00 97.25 85 THR A O 1
ATOM 626 N N . LEU A 1 86 ? -2.496 9.530 0.996 1.00 96.50 86 LEU A N 1
ATOM 627 C CA . LEU A 1 86 ? -3.400 10.634 1.320 1.00 96.50 86 LEU A CA 1
ATOM 628 C C . LEU A 1 86 ? -4.003 10.470 2.715 1.00 96.50 86 LEU A C 1
ATOM 630 O O . LEU A 1 86 ? -4.284 9.356 3.158 1.00 96.50 86 LEU A O 1
ATOM 634 N N . ASP A 1 87 ? -4.243 11.594 3.383 1.00 94.75 87 ASP A N 1
ATOM 635 C CA . ASP A 1 87 ? -4.998 11.653 4.634 1.00 94.75 87 ASP A CA 1
ATOM 636 C C . ASP A 1 87 ? -5.660 13.022 4.812 1.00 94.75 87 ASP A C 1
ATOM 638 O O . ASP A 1 87 ? -5.000 14.003 5.151 1.00 94.75 87 ASP A O 1
ATOM 642 N N . ASN A 1 88 ? -6.972 13.100 4.568 1.00 92.81 88 ASN A N 1
ATOM 643 C CA . ASN A 1 88 ? -7.777 14.308 4.785 1.00 92.81 88 ASN A CA 1
ATOM 644 C C . ASN A 1 88 ? -7.170 15.582 4.147 1.00 92.81 88 ASN A C 1
ATOM 646 O O . ASN A 1 88 ? -7.106 16.649 4.761 1.00 92.81 88 ASN A O 1
ATOM 650 N N . GLY A 1 89 ? -6.671 15.447 2.914 1.00 89.50 89 GLY A N 1
ATOM 651 C CA . GLY A 1 89 ? -5.993 16.508 2.162 1.00 89.50 89 GLY A CA 1
ATOM 652 C C . GLY A 1 89 ? -4.495 16.650 2.451 1.00 89.50 89 GLY A C 1
ATOM 653 O O . GLY A 1 89 ? -3.825 17.423 1.772 1.00 89.50 89 GLY A O 1
ATOM 654 N N . GLY A 1 90 ? -3.966 15.913 3.426 1.00 91.12 90 GLY A N 1
ATOM 655 C CA . GLY A 1 90 ? -2.539 15.761 3.667 1.00 91.12 90 GLY A CA 1
ATOM 656 C C . GLY A 1 90 ? -1.906 14.646 2.835 1.00 91.12 90 GLY A C 1
ATOM 657 O O . GLY A 1 90 ? -2.591 13.763 2.319 1.00 91.12 90 GLY A O 1
ATOM 658 N N . GLU A 1 91 ? -0.578 14.690 2.755 1.00 90.69 91 GLU A N 1
ATOM 659 C CA . GLU A 1 91 ? 0.278 13.778 1.997 1.00 90.69 91 GLU A CA 1
ATOM 660 C C . GLU A 1 91 ? 1.352 13.174 2.926 1.00 90.69 91 GLU A C 1
ATOM 662 O O . GLU A 1 91 ? 2.511 13.591 2.903 1.00 90.69 91 GLU A O 1
ATOM 667 N N . PRO A 1 92 ? 0.988 12.283 3.866 1.00 91.94 92 PRO A N 1
ATOM 668 C CA . PRO A 1 92 ? 1.867 11.971 4.993 1.00 91.94 92 PRO A CA 1
ATOM 669 C C . PRO A 1 92 ? 3.140 11.204 4.606 1.00 91.94 92 PRO A C 1
ATOM 671 O O . PRO A 1 92 ? 4.176 11.378 5.263 1.00 91.94 92 PRO A O 1
ATOM 674 N N . PHE A 1 93 ? 3.093 10.375 3.555 1.00 96.38 93 PHE A N 1
ATOM 675 C CA . PHE A 1 93 ? 4.217 9.525 3.164 1.00 96.38 93 PHE A CA 1
ATOM 676 C C . PHE A 1 93 ? 4.463 9.510 1.654 1.00 96.38 93 PHE A C 1
ATOM 678 O O . PHE A 1 93 ? 3.542 9.340 0.855 1.00 96.38 93 PHE A O 1
ATOM 685 N N . LEU A 1 94 ? 5.743 9.575 1.284 1.00 96.88 94 LEU A N 1
ATOM 686 C CA . LEU A 1 94 ? 6.238 9.235 -0.047 1.00 96.88 94 LEU A CA 1
ATOM 687 C C . LEU A 1 94 ? 6.701 7.779 -0.045 1.00 96.88 94 LEU A C 1
ATOM 689 O O . LEU A 1 94 ? 7.530 7.381 0.779 1.00 96.88 94 LEU A O 1
ATOM 693 N N . VAL A 1 95 ? 6.209 7.009 -1.009 1.00 97.75 95 VAL A N 1
ATOM 694 C CA . VAL A 1 95 ? 6.563 5.608 -1.234 1.00 97.75 95 VAL A CA 1
ATOM 695 C C . VAL A 1 95 ? 7.309 5.506 -2.555 1.00 97.75 95 VAL A C 1
ATOM 697 O O . VAL A 1 95 ? 6.751 5.815 -3.604 1.00 97.75 95 VAL A O 1
ATOM 700 N N . SER A 1 96 ? 8.571 5.079 -2.519 1.00 97.75 96 SER A N 1
ATOM 701 C CA . SER A 1 96 ? 9.359 4.784 -3.724 1.00 97.75 96 SER A CA 1
ATOM 702 C C . SER A 1 96 ? 9.557 3.281 -3.869 1.00 97.75 96 SER A C 1
ATOM 704 O O . SER A 1 96 ? 10.004 2.624 -2.928 1.00 97.75 96 SER A O 1
ATOM 706 N N . ILE A 1 97 ? 9.240 2.744 -5.044 1.00 98.25 97 ILE A N 1
ATOM 707 C CA . ILE A 1 97 ? 9.259 1.311 -5.338 1.00 98.25 97 ILE A CA 1
ATOM 708 C C . ILE A 1 97 ? 10.181 1.057 -6.529 1.00 98.25 97 ILE A C 1
ATOM 710 O O . ILE A 1 97 ? 9.967 1.570 -7.627 1.00 98.25 97 ILE A O 1
ATOM 714 N N . LEU A 1 98 ? 11.191 0.220 -6.316 1.00 97.81 98 LEU A N 1
ATOM 715 C CA . LEU A 1 98 ? 11.972 -0.395 -7.383 1.00 97.81 98 LEU A CA 1
ATOM 716 C C . LEU A 1 98 ? 11.470 -1.820 -7.583 1.00 97.81 98 LEU A C 1
ATOM 718 O O . LEU A 1 98 ? 11.500 -2.618 -6.645 1.00 97.81 98 LEU A O 1
ATOM 722 N N . SER A 1 99 ? 11.052 -2.142 -8.805 1.00 96.25 99 SER A N 1
ATOM 723 C CA . SER A 1 99 ? 10.520 -3.458 -9.161 1.00 96.25 99 SER A CA 1
ATOM 724 C C . SER A 1 99 ? 11.284 -4.060 -10.333 1.00 96.25 99 SER A C 1
ATOM 726 O O . SER A 1 99 ? 11.588 -3.376 -11.312 1.00 96.25 99 SER A O 1
ATOM 728 N N . ARG A 1 100 ? 11.573 -5.360 -10.248 1.00 94.19 100 ARG A N 1
ATOM 729 C CA . ARG A 1 100 ? 12.040 -6.181 -11.371 1.00 94.19 100 ARG A CA 1
ATOM 730 C C . ARG A 1 100 ? 11.599 -7.622 -11.164 1.00 94.19 100 ARG A C 1
ATOM 732 O O . ARG A 1 100 ? 12.076 -8.284 -10.241 1.00 94.19 100 ARG A O 1
ATOM 739 N N . LYS A 1 101 ? 10.729 -8.125 -12.045 1.00 91.56 101 LYS A N 1
ATOM 740 C CA . LYS A 1 101 ? 10.059 -9.426 -11.869 1.00 91.56 101 LYS A CA 1
ATOM 741 C C . LYS A 1 101 ? 9.383 -9.479 -10.490 1.00 91.56 101 LYS A C 1
ATOM 743 O O . LYS A 1 101 ? 8.676 -8.550 -10.127 1.00 91.56 101 LYS A O 1
ATOM 74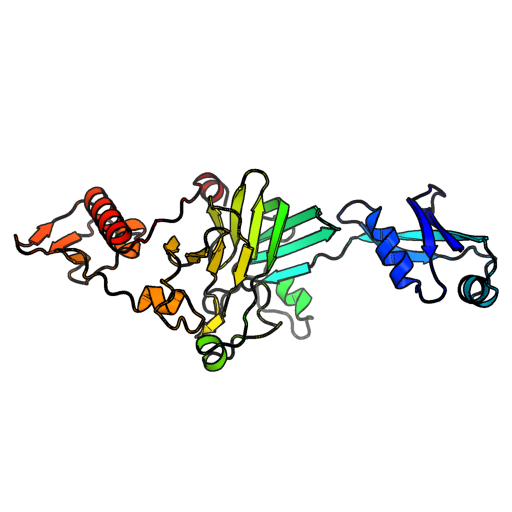8 N N . GLU A 1 102 ? 9.656 -10.523 -9.717 1.00 92.62 102 GLU A N 1
ATOM 749 C CA . GLU A 1 102 ? 9.144 -10.748 -8.359 1.00 92.62 102 GLU A CA 1
ATOM 750 C C . GLU A 1 102 ? 10.002 -10.075 -7.268 1.00 92.62 102 GLU A C 1
ATOM 752 O O . GLU A 1 102 ? 9.813 -10.317 -6.078 1.00 92.62 102 GLU A O 1
ATOM 757 N N . LYS A 1 103 ? 11.012 -9.277 -7.646 1.00 94.31 103 LYS A N 1
ATOM 758 C CA . LYS A 1 103 ? 11.878 -8.574 -6.693 1.00 94.31 103 LYS A CA 1
ATOM 759 C C . LYS A 1 103 ? 11.420 -7.134 -6.550 1.00 94.31 103 LYS A C 1
ATOM 761 O O . LYS A 1 103 ? 11.404 -6.386 -7.529 1.00 94.31 103 LYS A O 1
ATOM 766 N N . HIS A 1 104 ? 11.156 -6.742 -5.310 1.00 97.50 104 HIS A N 1
ATOM 767 C CA . HIS A 1 104 ? 10.756 -5.388 -4.963 1.00 97.50 104 HIS A CA 1
ATOM 768 C C . HIS A 1 104 ? 11.632 -4.843 -3.836 1.00 97.50 104 HIS A C 1
ATOM 770 O O . HIS A 1 104 ? 11.933 -5.546 -2.869 1.00 97.50 104 HIS A O 1
ATOM 776 N N . SER A 1 105 ? 12.020 -3.578 -3.956 1.00 97.62 105 SER A N 1
ATOM 777 C CA . SER A 1 105 ? 12.646 -2.796 -2.891 1.00 97.62 105 SER A CA 1
ATOM 778 C C . SER A 1 105 ? 11.812 -1.547 -2.674 1.00 97.62 105 SER A C 1
ATOM 780 O O . SER A 1 105 ? 11.459 -0.862 -3.637 1.00 97.62 105 SER A O 1
ATOM 782 N N . VAL A 1 106 ? 11.464 -1.284 -1.419 1.00 98.00 106 VAL A N 1
ATOM 783 C CA . VAL A 1 106 ? 10.568 -0.191 -1.049 1.00 98.00 106 VAL A CA 1
ATOM 784 C C . VAL A 1 106 ? 11.257 0.721 -0.060 1.00 98.00 106 VAL A C 1
ATOM 786 O O . VAL A 1 106 ? 11.888 0.265 0.891 1.00 98.00 106 VAL A O 1
ATOM 789 N N . MET A 1 107 ? 11.092 2.016 -0.289 1.00 97.62 107 MET A N 1
ATOM 790 C CA . MET A 1 107 ? 11.577 3.087 0.563 1.00 97.62 107 MET A CA 1
ATOM 791 C C . MET A 1 107 ? 10.406 3.989 0.958 1.00 97.62 107 MET A C 1
ATOM 793 O O . MET A 1 107 ? 9.633 4.403 0.090 1.00 97.62 107 MET A O 1
ATOM 797 N N . LEU A 1 108 ? 10.285 4.296 2.252 1.00 96.81 108 LEU A N 1
ATOM 798 C CA . LEU A 1 108 ? 9.268 5.197 2.798 1.00 96.81 108 LEU A CA 1
ATOM 799 C C . LEU A 1 108 ? 9.920 6.432 3.420 1.00 96.81 108 LEU A C 1
ATOM 801 O O . LEU A 1 108 ? 10.830 6.328 4.250 1.00 96.81 108 LEU A O 1
ATOM 805 N N . CYS A 1 109 ? 9.395 7.600 3.068 1.00 95.75 109 CYS A N 1
ATOM 806 C CA . CYS A 1 109 ? 9.823 8.890 3.599 1.00 95.75 109 CYS A CA 1
ATOM 807 C C . CYS A 1 109 ? 8.627 9.617 4.218 1.00 95.75 109 CYS A C 1
ATOM 809 O O . CYS A 1 109 ? 7.534 9.606 3.655 1.00 95.75 109 CYS A O 1
ATOM 811 N N . LYS A 1 110 ? 8.828 10.258 5.376 1.00 93.38 110 LYS A N 1
ATOM 812 C CA . LYS A 1 110 ? 7.804 11.111 6.001 1.00 93.38 110 LYS A CA 1
ATOM 813 C C . LYS A 1 110 ? 7.818 12.493 5.366 1.00 93.38 110 LYS A C 1
ATOM 815 O O . LYS A 1 110 ? 8.891 12.992 5.009 1.00 93.38 110 LYS A O 1
ATOM 820 N N . TRP A 1 111 ? 6.649 13.118 5.296 1.00 91.12 111 TRP A N 1
ATOM 821 C CA . TRP A 1 111 ? 6.547 14.531 4.958 1.00 91.12 111 TRP A CA 1
ATOM 822 C C . TRP A 1 111 ? 7.349 15.378 5.958 1.00 91.12 111 TRP A C 1
ATOM 824 O O . TRP A 1 111 ? 7.198 15.275 7.177 1.00 91.12 111 TRP A O 1
ATOM 834 N N . LYS A 1 112 ? 8.221 16.231 5.429 1.00 89.38 112 LYS A N 1
ATOM 835 C CA . LYS A 1 112 ? 8.800 17.390 6.096 1.00 89.38 112 LYS A CA 1
ATOM 836 C C . LYS A 1 112 ? 8.121 18.653 5.590 1.00 89.38 112 LYS A C 1
ATOM 838 O O . LYS A 1 112 ? 8.180 18.964 4.404 1.00 89.38 112 LYS A O 1
ATOM 843 N N . GLN A 1 113 ? 7.503 19.399 6.495 1.00 79.62 113 GLN A N 1
ATOM 844 C CA . GLN A 1 113 ? 6.986 20.719 6.169 1.00 79.62 113 GLN A CA 1
ATOM 845 C C . GLN A 1 113 ? 8.156 21.616 5.734 1.00 79.62 113 GLN A C 1
ATOM 847 O O . GLN A 1 113 ? 8.994 21.995 6.552 1.00 79.62 113 GLN A O 1
ATOM 852 N N . VAL A 1 114 ? 8.240 21.912 4.439 1.00 83.44 114 VAL A N 1
ATOM 853 C CA . VAL A 1 114 ? 9.222 22.837 3.862 1.00 83.44 114 VAL A CA 1
ATOM 854 C C . VAL A 1 114 ? 8.549 24.155 3.487 1.00 83.44 114 VAL A C 1
ATOM 856 O O . VAL A 1 114 ? 7.323 24.266 3.484 1.00 83.44 114 VAL A O 1
ATOM 859 N N . ALA A 1 115 ? 9.372 25.175 3.236 1.00 77.81 115 ALA A N 1
ATOM 860 C CA . ALA A 1 115 ? 8.922 26.492 2.799 1.00 77.81 115 ALA A CA 1
ATOM 861 C C . ALA A 1 115 ? 8.142 26.427 1.473 1.00 77.81 115 ALA A C 1
ATOM 863 O O . ALA A 1 115 ? 8.230 25.438 0.743 1.00 77.81 115 ALA A O 1
ATOM 864 N N . GLU A 1 116 ? 7.396 27.494 1.171 1.00 82.81 116 GLU A N 1
ATOM 865 C CA . GLU A 1 116 ? 6.601 27.586 -0.054 1.00 82.81 116 GLU A CA 1
ATOM 866 C C . GLU A 1 116 ? 7.439 27.308 -1.318 1.00 82.81 116 GLU A C 1
ATOM 868 O O . GLU A 1 116 ? 8.624 27.660 -1.370 1.00 82.81 116 GLU A O 1
ATOM 873 N N . PRO A 1 117 ? 6.842 26.642 -2.323 1.00 81.12 117 PRO A N 1
ATOM 874 C CA . PRO A 1 117 ? 7.520 26.312 -3.571 1.00 81.12 117 PRO A CA 1
ATOM 875 C C . PRO A 1 117 ? 7.942 27.579 -4.318 1.00 81.12 117 PRO A C 1
ATOM 877 O O . PRO A 1 117 ? 7.274 28.611 -4.246 1.00 81.12 117 PRO A O 1
ATOM 880 N N . GLU A 1 118 ? 9.028 27.483 -5.079 1.00 86.50 118 GLU A N 1
ATOM 881 C CA . GLU A 1 118 ? 9.429 28.568 -5.972 1.00 86.50 118 GLU A CA 1
ATOM 882 C C . GLU A 1 118 ? 8.513 28.591 -7.205 1.00 86.50 118 GLU A C 1
ATOM 884 O O . GLU A 1 118 ? 8.072 27.551 -7.704 1.00 86.50 118 GLU A O 1
ATOM 889 N N . GLU A 1 119 ? 8.189 29.788 -7.698 1.00 90.44 119 GLU A N 1
ATOM 890 C CA . GLU A 1 119 ? 7.340 29.944 -8.879 1.00 90.44 119 GLU A CA 1
ATOM 891 C C . GLU A 1 119 ? 8.010 29.296 -10.106 1.00 90.44 119 GLU A C 1
ATOM 893 O O . GLU A 1 119 ? 9.144 29.619 -10.453 1.00 90.44 119 GLU A O 1
ATOM 898 N N . GLY A 1 120 ? 7.305 28.369 -10.766 1.00 90.94 120 GLY A N 1
ATOM 899 C CA . GLY A 1 120 ? 7.798 27.658 -11.953 1.00 90.94 120 GLY A CA 1
ATOM 900 C C . GLY A 1 120 ? 8.492 26.315 -11.691 1.00 90.94 120 GLY A C 1
ATOM 901 O O . GLY A 1 120 ? 8.911 25.667 -12.650 1.00 90.94 120 GLY A O 1
ATOM 902 N N . GLU A 1 121 ? 8.592 25.863 -10.437 1.00 87.00 121 GLU A N 1
ATOM 903 C CA . GLU A 1 121 ? 9.149 24.543 -10.114 1.00 87.00 121 GLU A CA 1
ATOM 904 C C . GLU A 1 121 ? 8.279 23.404 -10.701 1.00 87.00 121 GLU A C 1
ATOM 906 O O . GLU A 1 121 ? 7.054 23.412 -10.526 1.00 87.00 121 GLU A O 1
ATOM 911 N N . PRO A 1 122 ? 8.871 22.398 -11.382 1.00 89.12 122 PRO A N 1
ATOM 912 C CA . PRO A 1 122 ? 8.133 21.229 -11.852 1.00 89.12 122 PRO A CA 1
ATOM 913 C C . PRO A 1 122 ? 7.429 20.503 -10.701 1.00 89.12 122 PRO A C 1
ATOM 915 O O . PRO A 1 122 ? 8.025 20.259 -9.654 1.00 89.12 122 PRO A O 1
ATOM 918 N N . GLU A 1 123 ? 6.187 20.067 -10.919 1.00 84.00 123 GLU A N 1
ATOM 919 C CA . GLU A 1 123 ? 5.355 19.406 -9.899 1.00 84.00 123 GLU A CA 1
ATOM 920 C C . GLU A 1 123 ? 6.056 18.214 -9.225 1.00 84.00 123 GLU A C 1
ATOM 922 O O . GLU A 1 123 ? 5.996 18.060 -8.008 1.00 84.00 123 GLU A O 1
ATOM 927 N N . GLN A 1 124 ? 6.804 17.416 -9.994 1.00 80.88 124 GLN A N 1
ATOM 928 C CA . GLN A 1 124 ? 7.577 16.298 -9.449 1.00 80.88 124 GLN A CA 1
ATOM 929 C C . GLN A 1 124 ? 8.692 16.752 -8.498 1.00 80.88 124 GLN A C 1
ATOM 931 O O . GLN A 1 124 ? 8.894 16.125 -7.463 1.00 80.88 124 GLN A O 1
ATOM 936 N N . GLN A 1 125 ? 9.415 17.829 -8.821 1.00 85.06 125 GLN A N 1
ATOM 937 C CA . GLN A 1 125 ? 10.464 18.357 -7.938 1.00 85.06 125 GLN A CA 1
ATOM 938 C C . GLN A 1 125 ? 9.849 18.936 -6.665 1.00 85.06 125 GLN A C 1
ATOM 940 O O . GLN A 1 125 ? 10.282 18.591 -5.563 1.00 85.06 125 GLN A O 1
ATOM 945 N N . ARG A 1 126 ? 8.751 19.685 -6.821 1.00 83.94 126 ARG A N 1
ATOM 946 C CA . ARG A 1 126 ? 7.963 20.222 -5.711 1.00 83.94 126 ARG A CA 1
ATOM 947 C C . ARG A 1 126 ? 7.492 19.123 -4.757 1.00 83.94 126 ARG A C 1
ATOM 949 O O . ARG A 1 126 ? 7.625 19.277 -3.546 1.00 83.94 126 ARG A O 1
ATOM 956 N N . MET A 1 127 ? 6.979 18.012 -5.289 1.00 84.00 127 MET A N 1
ATOM 957 C CA . MET A 1 127 ? 6.563 16.858 -4.489 1.00 84.00 127 MET A CA 1
ATOM 958 C C . MET A 1 127 ? 7.745 16.292 -3.695 1.00 84.00 127 MET A C 1
ATOM 960 O O . MET A 1 127 ? 7.645 16.138 -2.485 1.00 84.00 127 MET A O 1
ATOM 964 N N . LEU A 1 128 ? 8.884 16.021 -4.342 1.00 87.50 128 LEU A N 1
ATOM 965 C CA . LEU A 1 128 ? 10.046 15.400 -3.691 1.00 87.50 128 LEU A CA 1
ATOM 966 C C . LEU A 1 128 ? 10.687 16.280 -2.612 1.00 87.50 128 LEU A C 1
ATOM 968 O O . LEU A 1 128 ? 11.203 15.749 -1.630 1.00 87.50 128 LEU A O 1
ATOM 972 N N . ARG A 1 129 ? 10.624 17.607 -2.752 1.00 88.00 129 ARG A N 1
ATOM 973 C CA . ARG A 1 129 ? 11.170 18.561 -1.774 1.00 88.00 129 ARG A CA 1
ATOM 974 C C . ARG A 1 129 ? 10.500 18.459 -0.403 1.00 88.00 129 ARG A C 1
ATOM 976 O O . ARG A 1 129 ? 11.136 18.742 0.611 1.00 88.00 129 ARG A O 1
ATOM 983 N N . ASN A 1 130 ? 9.248 18.011 -0.367 1.00 90.50 130 ASN A N 1
ATOM 984 C CA . ASN A 1 130 ? 8.502 17.783 0.865 1.00 90.50 130 ASN A CA 1
ATOM 985 C C . ASN A 1 130 ? 8.970 16.529 1.624 1.00 90.50 130 ASN A C 1
ATOM 987 O O . ASN A 1 130 ? 8.448 16.253 2.696 1.00 90.50 130 ASN A O 1
ATOM 991 N N . TYR A 1 131 ? 9.940 15.756 1.129 1.00 92.31 131 TYR A N 1
ATOM 992 C CA . TYR A 1 131 ? 10.345 14.495 1.752 1.00 92.31 131 TYR A CA 1
ATOM 993 C C . TYR A 1 131 ? 11.858 14.400 1.917 1.00 92.31 131 TYR A C 1
ATOM 995 O O . TYR A 1 131 ? 12.635 14.796 1.052 1.00 92.31 131 TYR A O 1
ATOM 1003 N N . ASP A 1 132 ? 12.298 13.806 3.027 1.00 90.50 132 ASP A N 1
ATOM 1004 C CA . ASP A 1 132 ? 13.712 13.472 3.207 1.00 90.50 132 ASP A CA 1
ATOM 1005 C C . ASP A 1 132 ? 14.036 12.109 2.626 1.00 90.50 132 ASP A C 1
ATOM 1007 O O . ASP A 1 132 ? 14.053 11.085 3.307 1.00 90.50 132 ASP A O 1
ATOM 1011 N N . ILE A 1 133 ? 14.296 12.135 1.327 1.00 92.19 133 ILE A N 1
ATOM 1012 C CA . ILE A 1 133 ? 14.694 10.968 0.544 1.00 92.19 133 ILE A CA 1
ATOM 1013 C C . ILE A 1 133 ? 16.073 10.453 0.982 1.00 92.19 133 ILE A C 1
ATOM 1015 O O . ILE A 1 133 ? 16.371 9.278 0.798 1.00 92.19 133 ILE A O 1
ATOM 1019 N N . SER A 1 134 ? 16.908 11.304 1.591 1.00 91.56 134 SER A N 1
ATOM 1020 C CA . SER A 1 134 ? 18.244 10.911 2.054 1.00 91.56 134 SER A CA 1
ATOM 1021 C C . SER A 1 134 ? 18.226 10.127 3.368 1.00 91.56 134 SER A C 1
ATOM 1023 O O . SER A 1 134 ? 19.193 9.433 3.676 1.00 91.56 134 SER A O 1
ATOM 1025 N N . ASN A 1 135 ? 17.129 10.208 4.126 1.00 92.81 135 ASN A N 1
ATOM 1026 C CA . ASN A 1 135 ? 16.956 9.518 5.399 1.00 92.81 135 ASN A CA 1
ATOM 1027 C C . ASN A 1 135 ? 15.565 8.860 5.483 1.00 92.81 135 ASN A C 1
ATOM 1029 O O . ASN A 1 135 ? 14.698 9.325 6.236 1.00 92.81 135 ASN A O 1
ATOM 1033 N N . PRO A 1 136 ? 15.315 7.799 4.694 1.00 95.06 136 PRO A N 1
ATOM 1034 C CA . PRO A 1 136 ? 14.066 7.063 4.781 1.00 95.06 136 PRO A CA 1
ATOM 1035 C C . PRO A 1 136 ? 13.945 6.387 6.148 1.00 95.06 136 PRO A C 1
ATOM 1037 O O . PRO A 1 136 ? 14.897 5.798 6.658 1.00 95.06 136 PRO A O 1
ATOM 1040 N N . PHE A 1 137 ? 12.753 6.428 6.740 1.00 94.00 137 PHE A N 1
ATOM 1041 C CA . PHE A 1 137 ? 12.511 5.743 8.017 1.00 94.00 137 PHE A CA 1
ATOM 1042 C C . PHE A 1 137 ? 12.269 4.239 7.825 1.00 94.00 137 PHE A C 1
ATOM 1044 O O . PHE A 1 137 ? 12.297 3.469 8.782 1.00 94.00 137 PHE A O 1
ATOM 1051 N N . PHE A 1 138 ? 12.016 3.819 6.585 1.00 94.62 138 PHE A N 1
ATOM 1052 C CA . PHE A 1 138 ? 11.896 2.423 6.198 1.00 94.62 138 PHE A CA 1
ATOM 1053 C C . PHE A 1 138 ? 12.526 2.218 4.826 1.00 94.62 138 PHE A C 1
ATOM 1055 O O . PHE A 1 138 ? 12.203 2.929 3.874 1.00 94.62 138 PHE A O 1
ATOM 1062 N N . GLN A 1 139 ? 13.384 1.208 4.722 1.00 96.00 139 GLN A N 1
ATOM 1063 C CA . GLN A 1 139 ? 13.917 0.722 3.461 1.00 96.00 139 GLN A CA 1
ATOM 1064 C C . GLN A 1 139 ? 14.150 -0.782 3.581 1.00 96.00 139 GLN A C 1
ATOM 1066 O O . GLN A 1 139 ? 14.950 -1.217 4.409 1.00 96.00 139 GLN A O 1
ATOM 1071 N N . ASP A 1 140 ? 13.431 -1.580 2.797 1.00 96.50 140 ASP A N 1
ATOM 1072 C CA . ASP A 1 140 ? 13.541 -3.040 2.855 1.00 96.50 140 ASP A CA 1
ATOM 1073 C C . ASP A 1 140 ? 13.108 -3.685 1.531 1.00 96.50 140 ASP A C 1
ATOM 1075 O O . ASP A 1 140 ? 12.385 -3.094 0.722 1.00 96.50 140 ASP A O 1
ATOM 1079 N N . ALA A 1 141 ? 13.534 -4.929 1.331 1.00 96.88 141 ALA A N 1
ATOM 1080 C CA . ALA A 1 141 ? 13.014 -5.777 0.272 1.00 96.88 141 ALA A CA 1
ATOM 1081 C C . ALA A 1 141 ? 11.657 -6.368 0.682 1.00 96.88 141 ALA A C 1
ATOM 1083 O O . ALA A 1 141 ? 11.455 -6.778 1.829 1.00 96.88 141 ALA A O 1
ATOM 1084 N N . VAL A 1 142 ? 10.732 -6.461 -0.271 1.00 97.50 142 VAL A N 1
ATOM 1085 C CA . VAL A 1 142 ? 9.386 -7.012 -0.049 1.00 97.50 142 VAL A CA 1
ATOM 1086 C C . VAL A 1 142 ? 9.056 -8.062 -1.108 1.00 97.50 142 VAL A C 1
ATOM 1088 O O . VAL A 1 142 ? 9.621 -8.059 -2.201 1.00 97.50 142 VAL A O 1
ATOM 1091 N N . GLU A 1 143 ? 8.176 -9.000 -0.762 1.00 97.19 143 GLU A N 1
ATOM 1092 C CA . GLU A 1 143 ? 7.748 -10.084 -1.656 1.00 97.19 143 GLU A CA 1
ATOM 1093 C C . GLU A 1 143 ? 6.732 -9.586 -2.681 1.00 97.19 143 GLU A C 1
ATOM 1095 O O . GLU A 1 143 ? 6.770 -9.978 -3.841 1.00 97.19 143 GLU A O 1
ATOM 1100 N N . LYS A 1 144 ? 5.819 -8.712 -2.251 1.00 97.88 144 LYS A N 1
ATOM 1101 C CA . LYS A 1 144 ? 4.747 -8.191 -3.095 1.00 97.88 144 LYS A CA 1
ATOM 1102 C C . LYS A 1 144 ? 4.376 -6.782 -2.663 1.00 97.88 144 LYS A C 1
ATOM 1104 O O . LYS A 1 144 ? 4.371 -6.474 -1.469 1.00 97.88 144 LYS A O 1
ATOM 1109 N N . VAL A 1 145 ? 4.038 -5.951 -3.641 1.00 98.38 145 VAL A N 1
ATOM 1110 C CA . VAL A 1 145 ? 3.520 -4.599 -3.429 1.00 98.38 145 VAL A CA 1
ATOM 1111 C C . VAL A 1 145 ? 2.112 -4.523 -3.995 1.00 98.38 145 VAL A C 1
ATOM 1113 O O . VAL A 1 145 ? 1.879 -4.876 -5.149 1.00 98.38 145 VAL A O 1
ATOM 1116 N N . PHE A 1 146 ? 1.178 -4.048 -3.183 1.00 98.44 146 PHE A N 1
ATOM 1117 C CA . PHE A 1 146 ? -0.179 -3.744 -3.598 1.00 98.44 146 PHE A CA 1
ATOM 1118 C C . PHE A 1 146 ? -0.338 -2.225 -3.618 1.00 98.44 146 PHE A C 1
ATOM 1120 O O . PHE A 1 146 ? -0.276 -1.564 -2.579 1.00 98.44 146 PHE A O 1
ATOM 1127 N N . VAL A 1 147 ? -0.525 -1.672 -4.815 1.00 98.56 147 VAL A N 1
ATOM 1128 C CA . VAL A 1 147 ? -0.761 -0.239 -5.006 1.00 98.56 147 VAL A CA 1
ATOM 1129 C C . VAL A 1 147 ? -2.258 0.018 -4.910 1.00 98.56 147 VAL A C 1
ATOM 1131 O O . VAL A 1 147 ? -3.009 -0.454 -5.763 1.00 98.56 147 VAL A O 1
ATOM 1134 N N . GLY A 1 148 ? -2.695 0.761 -3.892 1.00 98.44 148 GLY A N 1
ATOM 1135 C CA . GLY A 1 148 ? -4.105 1.074 -3.681 1.00 98.44 148 GLY A CA 1
ATOM 1136 C C . GLY A 1 148 ? -4.666 1.864 -4.857 1.00 98.44 148 GLY A C 1
ATOM 1137 O O . GLY A 1 148 ? -4.153 2.928 -5.200 1.00 98.44 148 GLY A O 1
ATOM 1138 N N . LYS A 1 149 ? -5.706 1.331 -5.496 1.00 98.19 149 LYS A N 1
ATOM 1139 C CA . LYS A 1 149 ? -6.419 1.991 -6.595 1.00 98.19 149 LYS A CA 1
ATOM 1140 C C . LYS A 1 149 ? -7.731 2.563 -6.087 1.00 98.19 149 LYS A C 1
ATOM 1142 O O . LYS A 1 149 ? -8.371 1.955 -5.227 1.00 98.19 149 LYS A O 1
ATOM 1147 N N . SER A 1 150 ? -8.157 3.679 -6.675 1.00 97.62 150 SER A N 1
ATOM 1148 C CA . SER A 1 150 ? -9.458 4.278 -6.382 1.00 97.62 150 SER A CA 1
ATOM 1149 C C . SER A 1 150 ? -10.438 4.091 -7.549 1.00 97.62 150 SER A C 1
ATOM 1151 O O . SER A 1 150 ? -10.484 4.927 -8.464 1.00 97.62 150 SER A O 1
ATOM 1153 N N . PRO A 1 151 ? -11.190 2.973 -7.582 1.00 96.62 151 PRO A N 1
ATOM 1154 C CA . PRO A 1 151 ? -12.154 2.704 -8.642 1.00 96.62 151 PRO A CA 1
ATOM 1155 C C . PRO A 1 151 ? -13.371 3.632 -8.546 1.00 96.62 151 PRO A C 1
ATOM 1157 O O . PRO A 1 151 ? -13.677 4.184 -7.488 1.00 96.62 151 PRO A O 1
ATOM 1160 N N . LEU A 1 152 ? -14.102 3.781 -9.654 1.00 95.62 152 LEU A N 1
ATOM 1161 C CA . LEU A 1 152 ? -15.374 4.505 -9.680 1.00 95.62 152 LEU A CA 1
ATOM 1162 C C . LEU A 1 152 ? -16.481 3.676 -9.001 1.00 95.62 152 LEU A C 1
ATOM 1164 O O . LEU A 1 152 ? -16.897 2.651 -9.532 1.00 95.62 152 LEU A O 1
ATOM 1168 N N . ASN A 1 153 ? -16.995 4.154 -7.870 1.00 93.12 153 ASN A N 1
ATOM 1169 C CA . ASN A 1 153 ? -18.121 3.588 -7.121 1.00 93.12 153 ASN A CA 1
ATOM 1170 C C . ASN A 1 153 ? -19.040 4.725 -6.620 1.00 93.12 153 ASN A C 1
ATOM 1172 O O . ASN A 1 153 ? -18.881 5.871 -7.039 1.00 93.12 153 ASN A O 1
ATOM 1176 N N . GLU A 1 154 ? -20.037 4.438 -5.777 1.00 92.50 154 GLU A N 1
ATOM 1177 C CA . GLU A 1 154 ? -20.953 5.473 -5.263 1.00 92.50 154 GLU A CA 1
ATOM 1178 C C . GLU A 1 154 ? -20.209 6.583 -4.496 1.00 92.50 154 GLU A C 1
ATOM 1180 O O . GLU A 1 154 ? -20.403 7.767 -4.783 1.00 92.50 154 GLU A O 1
ATOM 1185 N N . MET A 1 155 ? -19.304 6.203 -3.588 1.00 93.75 155 MET A N 1
ATOM 1186 C CA . MET A 1 155 ? -18.509 7.128 -2.775 1.00 93.75 155 MET A CA 1
ATOM 1187 C C . MET A 1 155 ? -17.566 7.976 -3.635 1.00 93.75 155 MET A C 1
ATOM 1189 O O . MET A 1 155 ? -17.560 9.203 -3.525 1.00 93.75 155 MET A O 1
ATOM 1193 N N . THR A 1 156 ? -16.788 7.347 -4.514 1.00 95.75 156 THR A N 1
ATOM 1194 C CA . THR A 1 156 ? -15.769 8.042 -5.307 1.00 95.75 156 THR A CA 1
ATOM 1195 C C . THR A 1 156 ? -16.371 8.849 -6.448 1.00 95.75 156 THR A C 1
ATOM 1197 O O . THR A 1 156 ? -15.806 9.865 -6.848 1.00 95.75 156 THR A O 1
ATOM 1200 N N . ARG A 1 157 ? -17.557 8.468 -6.942 1.00 96.06 157 ARG A N 1
ATOM 1201 C CA . ARG A 1 157 ? -18.352 9.308 -7.848 1.00 96.06 157 ARG A CA 1
ATOM 1202 C C . ARG A 1 157 ? -18.785 10.593 -7.152 1.00 96.06 157 ARG A C 1
ATOM 1204 O O . ARG A 1 157 ? -18.709 11.653 -7.764 1.00 96.06 157 ARG A O 1
ATOM 1211 N N . PHE A 1 158 ? -19.243 10.500 -5.903 1.00 94.88 158 PHE A N 1
ATOM 1212 C CA . PHE A 1 158 ? -19.664 11.666 -5.130 1.00 94.88 158 PHE A CA 1
ATOM 1213 C C . PHE A 1 158 ? -18.486 12.597 -4.811 1.00 94.88 158 PHE A C 1
ATOM 1215 O O . PHE A 1 158 ? -18.605 13.807 -4.983 1.00 94.88 158 PHE A O 1
ATOM 1222 N N . SER A 1 159 ? -17.342 12.049 -4.394 1.00 95.62 159 SER A N 1
ATOM 1223 C CA . SER A 1 159 ? -16.154 12.842 -4.048 1.00 95.62 159 SER A CA 1
ATOM 1224 C C . SER A 1 159 ? -15.344 13.326 -5.259 1.00 95.62 159 SER A C 1
ATOM 1226 O O . SER A 1 159 ? -14.519 14.228 -5.126 1.00 95.62 159 SER A O 1
ATOM 1228 N N . GLY A 1 160 ? -15.516 12.704 -6.432 1.00 96.88 160 GLY A N 1
ATOM 1229 C CA . GLY A 1 160 ? -14.590 12.838 -7.565 1.00 96.88 160 GLY A CA 1
ATOM 1230 C C . GLY A 1 160 ? -13.236 12.150 -7.327 1.00 96.88 160 GLY A C 1
ATOM 1231 O O . GLY A 1 160 ? -12.289 12.343 -8.097 1.00 96.88 160 GLY A O 1
ATOM 1232 N N . GLY A 1 161 ? -13.128 11.360 -6.260 1.00 96.75 161 GLY A N 1
ATOM 1233 C CA . GLY A 1 161 ? -11.917 10.722 -5.771 1.00 96.75 161 GLY A CA 1
ATOM 1234 C C . GLY A 1 161 ? -11.543 9.437 -6.505 1.00 96.75 161 GLY A C 1
ATOM 1235 O O . GLY A 1 161 ? -11.236 8.464 -5.840 1.00 96.75 161 GLY A O 1
ATOM 1236 N N . HIS A 1 162 ? -11.614 9.360 -7.839 1.00 97.50 162 HIS A N 1
ATOM 1237 C CA . HIS A 1 162 ? -11.308 8.133 -8.598 1.00 97.50 162 HIS A CA 1
ATOM 1238 C C . HIS A 1 162 ? -10.299 8.340 -9.740 1.00 97.50 162 HIS A C 1
ATOM 1240 O O . HIS A 1 162 ? -10.083 9.459 -10.215 1.00 97.50 162 HIS A O 1
ATOM 1246 N N . GLY A 1 163 ? -9.726 7.232 -10.220 1.00 97.56 163 GLY A N 1
ATOM 1247 C CA . GLY A 1 163 ? -8.841 7.178 -11.389 1.00 97.56 163 GLY A CA 1
ATOM 1248 C C . GLY A 1 163 ? -7.341 7.276 -11.072 1.00 97.56 163 GLY A C 1
ATOM 1249 O O . GLY A 1 163 ? -6.971 7.411 -9.907 1.00 97.56 163 GLY A O 1
ATOM 1250 N N . PRO A 1 164 ? -6.477 7.252 -12.111 1.00 97.25 164 PRO A N 1
ATOM 1251 C CA . PRO A 1 164 ? -5.028 7.064 -11.955 1.00 97.25 164 PRO A CA 1
ATOM 1252 C C . PRO A 1 164 ? -4.315 8.105 -11.086 1.00 97.25 164 PRO A C 1
ATOM 1254 O O . PRO A 1 164 ? -3.290 7.810 -10.486 1.00 97.25 164 PRO A O 1
ATOM 1257 N N . ARG A 1 165 ? -4.866 9.321 -10.972 1.00 95.88 165 ARG A N 1
ATOM 1258 C CA . ARG A 1 165 ? -4.318 10.378 -10.103 1.00 95.88 165 ARG A CA 1
ATOM 1259 C C . ARG A 1 165 ? -4.372 10.046 -8.606 1.00 95.88 165 ARG A C 1
ATOM 1261 O O . ARG A 1 165 ? -3.721 10.721 -7.824 1.00 95.88 165 ARG A O 1
ATOM 1268 N N . PHE A 1 166 ? -5.185 9.064 -8.214 1.00 97.19 166 PHE A N 1
ATOM 1269 C CA . PHE A 1 166 ? -5.303 8.581 -6.835 1.00 97.19 166 PHE A CA 1
ATOM 1270 C C . PHE A 1 166 ? -4.637 7.219 -6.641 1.00 97.19 166 PHE A C 1
ATOM 1272 O O . PHE A 1 166 ? -4.830 6.596 -5.597 1.00 97.19 166 PHE A O 1
ATOM 1279 N N . ASP A 1 167 ? -3.899 6.719 -7.630 1.00 98.25 167 ASP A N 1
ATOM 1280 C CA . ASP A 1 167 ? -3.163 5.475 -7.467 1.00 98.25 167 ASP A CA 1
ATOM 1281 C C . ASP A 1 167 ? -2.079 5.655 -6.402 1.00 98.25 167 ASP A C 1
ATOM 1283 O O . ASP A 1 167 ? -1.374 6.660 -6.371 1.00 98.25 167 ASP A O 1
ATOM 1287 N N . GLY A 1 168 ? -1.968 4.677 -5.508 1.00 98.06 168 GLY A N 1
ATOM 1288 C CA . GLY A 1 168 ? -1.018 4.708 -4.403 1.00 98.06 168 GLY A CA 1
ATOM 1289 C C . GLY A 1 168 ? -1.381 5.673 -3.274 1.00 98.06 168 GLY A C 1
ATOM 1290 O O . GLY A 1 168 ? -0.532 5.945 -2.431 1.00 98.06 168 GLY A O 1
ATOM 1291 N N . ASN A 1 169 ? -2.646 6.114 -3.196 1.00 98.06 169 ASN A N 1
ATOM 1292 C CA . ASN A 1 169 ? -3.175 6.852 -2.037 1.00 98.06 169 ASN A CA 1
ATOM 1293 C C . ASN A 1 169 ? -3.023 6.075 -0.705 1.00 98.06 169 ASN A C 1
ATOM 1295 O O . ASN A 1 169 ? -3.056 6.654 0.380 1.00 98.06 169 ASN A O 1
ATOM 1299 N N . SER A 1 170 ? -2.828 4.761 -0.808 1.00 98.50 170 SER A N 1
ATOM 1300 C CA . SER A 1 170 ? -2.333 3.856 0.216 1.00 98.50 170 SER A CA 1
ATOM 1301 C C . SER A 1 170 ? -1.604 2.696 -0.464 1.00 98.50 170 SER A C 1
ATOM 1303 O O . SER A 1 170 ? -1.846 2.382 -1.634 1.00 98.50 170 SER A O 1
ATOM 1305 N N . ILE A 1 171 ? -0.694 2.060 0.263 1.00 98.69 171 ILE A N 1
ATOM 1306 C CA . ILE A 1 171 ? 0.131 0.949 -0.201 1.00 98.69 171 ILE A CA 1
ATOM 1307 C C . ILE A 1 171 ? 0.084 -0.159 0.848 1.00 98.69 171 ILE A C 1
ATOM 1309 O O . ILE A 1 171 ? 0.133 0.094 2.053 1.00 98.69 171 ILE A O 1
ATOM 1313 N N . LEU A 1 172 ? 0.030 -1.403 0.388 1.00 98.69 172 LEU A N 1
ATOM 1314 C CA . LEU A 1 172 ? 0.188 -2.577 1.233 1.00 98.69 172 LEU A CA 1
ATOM 1315 C C . LEU A 1 172 ? 1.410 -3.373 0.765 1.00 98.69 172 LEU A C 1
ATOM 1317 O O . LEU A 1 172 ? 1.572 -3.662 -0.420 1.00 98.69 172 LEU A O 1
ATOM 1321 N N . LEU A 1 173 ? 2.291 -3.714 1.701 1.00 98.25 173 LEU A N 1
ATOM 1322 C CA . LEU A 1 173 ? 3.543 -4.421 1.444 1.00 98.25 173 LEU A CA 1
ATOM 1323 C C . LEU A 1 173 ? 3.491 -5.801 2.089 1.00 98.25 173 LEU A C 1
ATOM 1325 O O . LEU A 1 173 ? 3.234 -5.904 3.286 1.00 98.25 173 LEU A O 1
ATOM 1329 N N . LYS A 1 174 ? 3.788 -6.853 1.328 1.00 97.81 174 LYS A N 1
ATOM 1330 C CA . LYS A 1 174 ? 3.950 -8.212 1.857 1.00 97.81 174 LYS A CA 1
ATOM 1331 C C . LYS A 1 174 ? 5.421 -8.481 2.149 1.00 97.81 174 LYS A C 1
ATOM 1333 O O . LYS A 1 174 ? 6.251 -8.436 1.238 1.00 97.81 174 LYS A O 1
ATOM 1338 N N . LYS A 1 175 ? 5.757 -8.790 3.400 1.00 95.81 175 LYS A N 1
ATOM 1339 C CA . LYS A 1 175 ? 7.086 -9.279 3.782 1.00 95.81 175 LYS A CA 1
ATOM 1340 C C . LYS A 1 175 ? 7.148 -10.801 3.666 1.00 95.81 175 LYS A C 1
ATOM 1342 O O . LYS A 1 175 ? 6.135 -11.497 3.709 1.00 95.81 175 LYS A O 1
ATOM 1347 N N . LYS A 1 176 ? 8.372 -11.329 3.598 1.00 90.12 176 LYS A N 1
ATOM 1348 C CA . LYS A 1 176 ? 8.602 -12.769 3.760 1.00 90.12 176 LYS A CA 1
ATOM 1349 C C . LYS A 1 176 ? 8.076 -13.229 5.122 1.00 90.12 176 LYS A C 1
ATOM 1351 O O . LYS A 1 176 ? 8.315 -12.562 6.123 1.00 90.12 176 LYS A O 1
ATOM 1356 N N . GLY A 1 177 ? 7.425 -14.389 5.154 1.00 87.06 177 GLY A N 1
ATOM 1357 C CA . GLY A 1 177 ? 6.918 -14.992 6.392 1.00 87.06 177 GLY A CA 1
ATOM 1358 C C . GLY A 1 177 ? 5.473 -14.636 6.750 1.00 87.06 177 GLY A C 1
ATOM 1359 O O . GLY A 1 177 ? 5.012 -15.062 7.801 1.00 87.06 177 GLY A O 1
ATOM 1360 N N .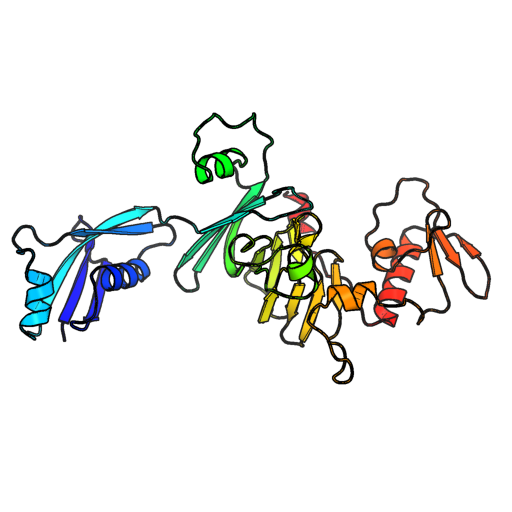 GLY A 1 178 ? 4.752 -13.914 5.883 1.00 88.06 178 GLY A N 1
ATOM 1361 C CA . GLY A 1 178 ? 3.317 -13.640 6.053 1.00 88.06 178 GLY A CA 1
ATOM 1362 C C . GLY A 1 178 ? 2.986 -12.374 6.849 1.00 88.06 178 GLY A C 1
ATOM 1363 O O . GLY A 1 178 ? 1.811 -12.091 7.069 1.00 88.06 178 GLY A O 1
ATOM 1364 N N . ASP A 1 179 ? 3.994 -11.599 7.251 1.00 94.88 179 ASP A N 1
ATOM 1365 C CA . ASP A 1 179 ? 3.787 -10.271 7.826 1.00 94.88 179 ASP A CA 1
ATOM 1366 C C . ASP A 1 179 ? 3.517 -9.249 6.711 1.00 94.88 179 ASP A C 1
ATOM 1368 O O . ASP A 1 179 ? 4.101 -9.302 5.623 1.00 94.88 179 ASP A O 1
ATOM 1372 N N . TYR A 1 180 ? 2.673 -8.269 7.005 1.00 97.50 180 TYR A N 1
ATOM 1373 C CA . TYR A 1 180 ? 2.327 -7.183 6.098 1.00 97.50 180 TYR A CA 1
ATOM 1374 C C . TYR A 1 180 ? 2.648 -5.831 6.726 1.00 97.50 180 TYR A C 1
ATOM 1376 O O . TYR A 1 180 ? 2.636 -5.693 7.947 1.00 97.50 180 TYR A O 1
ATOM 1384 N N . ILE A 1 181 ? 2.915 -4.825 5.893 1.00 97.44 181 ILE A N 1
ATOM 1385 C CA . ILE A 1 181 ? 3.008 -3.419 6.298 1.00 97.44 181 ILE A CA 1
ATOM 1386 C C . ILE A 1 181 ? 1.956 -2.637 5.523 1.00 97.44 181 ILE A C 1
ATOM 1388 O O . ILE A 1 181 ? 2.002 -2.580 4.294 1.00 97.44 181 ILE A O 1
ATOM 1392 N N . PHE A 1 182 ? 1.027 -2.025 6.245 1.00 97.88 182 PHE A N 1
ATOM 1393 C CA . PHE A 1 182 ? 0.106 -1.048 5.686 1.00 97.88 182 PHE A CA 1
ATOM 1394 C C . PHE A 1 182 ? 0.743 0.344 5.733 1.00 97.88 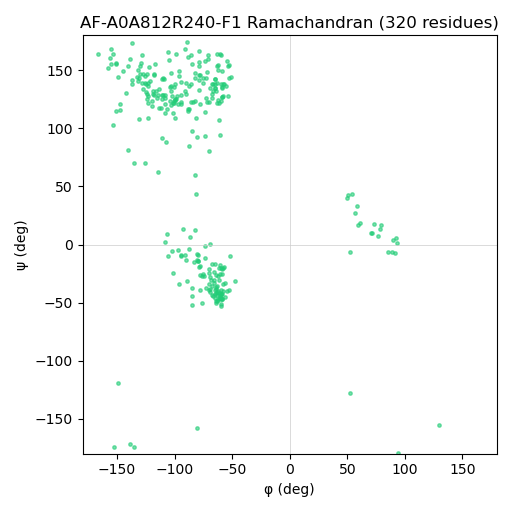182 PHE A C 1
ATOM 1396 O O . PHE A 1 182 ? 1.350 0.709 6.740 1.00 97.88 182 PHE A O 1
ATOM 1403 N N . VAL A 1 183 ? 0.604 1.104 4.648 1.00 98.00 183 VAL A N 1
ATOM 1404 C CA . VAL A 1 183 ? 1.089 2.479 4.494 1.00 98.00 183 VAL A CA 1
ATOM 1405 C C . VAL A 1 183 ? -0.066 3.327 3.957 1.00 98.00 183 VAL A C 1
ATOM 1407 O O . VAL A 1 183 ? -0.454 3.193 2.800 1.00 98.00 183 VAL A O 1
ATOM 1410 N N . GLY A 1 184 ? -0.640 4.194 4.787 1.00 97.12 184 GLY A N 1
ATOM 1411 C CA . GLY A 1 184 ? -1.768 5.056 4.419 1.00 97.12 184 GLY A CA 1
ATOM 1412 C C . GLY A 1 184 ? -1.736 6.374 5.185 1.00 97.12 184 GLY A C 1
ATOM 1413 O O . GLY A 1 184 ? -0.763 7.115 5.077 1.00 97.12 184 GLY A O 1
ATOM 1414 N N . HIS A 1 185 ? -2.777 6.646 5.975 1.00 95.31 185 HIS A N 1
ATOM 1415 C CA . HIS A 1 185 ? -2.788 7.752 6.945 1.00 95.31 185 HIS A CA 1
ATOM 1416 C C . HIS A 1 185 ? -1.839 7.495 8.132 1.00 95.31 185 HIS A C 1
ATOM 1418 O O . HIS A 1 185 ? -1.312 8.416 8.748 1.00 95.31 185 HIS A O 1
ATOM 1424 N N . GLU A 1 186 ? -1.551 6.224 8.410 1.00 94.19 186 GLU A N 1
ATOM 1425 C CA . GLU A 1 186 ? -0.480 5.786 9.297 1.00 94.19 186 GLU A CA 1
ATOM 1426 C C . GLU A 1 186 ? 0.280 4.601 8.682 1.00 94.19 186 GLU A C 1
ATOM 1428 O O . GLU A 1 186 ? -0.108 4.066 7.639 1.00 94.19 186 GLU A O 1
ATOM 1433 N N . VAL A 1 187 ? 1.368 4.187 9.336 1.00 95.38 187 VAL A N 1
ATOM 1434 C CA . VAL A 1 187 ? 2.161 3.018 8.942 1.00 95.38 187 VAL A CA 1
ATOM 1435 C C . VAL A 1 187 ? 2.228 2.038 10.098 1.00 95.38 187 VAL A C 1
ATOM 1437 O O . VAL A 1 187 ? 2.608 2.406 11.210 1.00 95.38 187 VAL A O 1
ATOM 1440 N N . TYR A 1 188 ? 1.892 0.777 9.842 1.00 94.75 188 TYR A N 1
ATOM 1441 C CA . TYR A 1 188 ? 2.034 -0.287 10.830 1.00 94.75 188 TYR A CA 1
ATOM 1442 C C . TYR A 1 188 ? 2.182 -1.653 10.181 1.00 94.75 188 TYR A C 1
ATOM 1444 O O . TYR A 1 188 ? 1.729 -1.891 9.061 1.00 94.75 188 TYR A O 1
ATOM 1452 N N . ALA A 1 189 ? 2.803 -2.564 10.926 1.00 94.88 189 ALA A N 1
ATOM 1453 C CA . ALA A 1 189 ? 2.884 -3.961 10.549 1.00 94.88 189 ALA A CA 1
ATOM 1454 C C . ALA A 1 189 ? 1.783 -4.783 11.224 1.00 94.88 189 ALA A C 1
ATOM 1456 O O . ALA A 1 189 ? 1.343 -4.457 12.329 1.00 94.88 189 ALA A O 1
ATOM 1457 N N . PHE A 1 190 ? 1.332 -5.839 10.558 1.00 95.56 190 PHE A N 1
ATOM 1458 C CA . PHE A 1 190 ? 0.285 -6.735 11.041 1.00 95.56 190 PHE A CA 1
ATOM 1459 C C . PHE A 1 190 ? 0.416 -8.123 10.405 1.00 95.56 190 PHE A C 1
ATOM 1461 O O . PHE A 1 190 ? 1.159 -8.307 9.437 1.00 95.56 190 PHE A O 1
ATOM 1468 N N . ARG A 1 191 ? -0.327 -9.095 10.939 1.00 94.06 191 ARG A N 1
ATOM 1469 C CA . ARG A 1 191 ? -0.455 -10.440 10.361 1.00 94.06 191 ARG A CA 1
ATOM 1470 C C . ARG A 1 191 ? -1.836 -10.661 9.770 1.00 94.06 191 ARG A C 1
ATOM 1472 O O . ARG A 1 191 ? -2.837 -10.226 10.335 1.00 94.06 191 ARG A O 1
ATOM 1479 N N . ALA A 1 192 ? -1.882 -11.364 8.645 1.00 95.06 192 ALA A N 1
ATOM 1480 C CA . ALA A 1 192 ? -3.119 -11.776 7.997 1.00 95.06 192 ALA A CA 1
ATOM 1481 C C . ALA A 1 192 ? -2.911 -13.048 7.165 1.00 95.06 192 ALA A C 1
ATOM 1483 O O . ALA A 1 192 ? -1.781 -13.411 6.830 1.00 95.06 192 ALA A O 1
ATOM 1484 N N . SER A 1 193 ? -4.018 -13.703 6.803 1.00 95.56 193 SER A N 1
ATOM 1485 C CA . SER A 1 193 ? -4.026 -14.694 5.721 1.00 95.56 193 SER A CA 1
ATOM 1486 C C . SER A 1 193 ? -3.591 -14.035 4.398 1.00 95.56 193 SER A C 1
ATOM 1488 O O . SER A 1 193 ? -3.569 -12.809 4.280 1.00 95.56 193 SER A O 1
ATOM 1490 N N . GLU A 1 194 ? -3.230 -14.838 3.390 1.00 97.62 194 GLU A N 1
ATOM 1491 C CA . GLU A 1 194 ? -2.763 -14.319 2.095 1.00 97.62 194 GLU A CA 1
ATOM 1492 C C . GLU A 1 194 ? -3.757 -13.318 1.490 1.00 97.62 194 GLU A C 1
ATOM 1494 O O . GLU A 1 194 ? -4.939 -13.628 1.340 1.00 97.62 194 GLU A O 1
ATOM 1499 N N . ILE A 1 195 ? -3.268 -12.131 1.124 1.00 97.94 195 ILE A N 1
ATOM 1500 C CA . ILE A 1 195 ? -4.084 -11.079 0.516 1.00 97.94 195 ILE A CA 1
ATOM 1501 C C . ILE A 1 195 ? -4.174 -11.290 -0.993 1.00 97.94 195 ILE A C 1
ATOM 1503 O O . ILE A 1 195 ? -3.163 -11.321 -1.703 1.00 97.94 195 ILE A O 1
ATOM 1507 N N . VAL A 1 196 ? -5.405 -11.405 -1.488 1.00 97.56 196 VAL A N 1
ATOM 1508 C CA . VAL A 1 196 ? -5.694 -11.621 -2.912 1.00 97.56 196 VAL A CA 1
ATOM 1509 C C . VAL A 1 196 ? -6.121 -10.347 -3.625 1.00 97.56 196 VAL A C 1
ATOM 1511 O O . VAL A 1 196 ? -5.906 -10.248 -4.830 1.00 97.56 196 VAL A O 1
ATOM 1514 N N . ASP A 1 197 ? -6.663 -9.371 -2.895 1.00 97.44 197 ASP A N 1
ATOM 1515 C CA . ASP A 1 197 ? -7.101 -8.092 -3.452 1.00 97.44 197 ASP A CA 1
ATOM 1516 C C . ASP A 1 197 ? -6.870 -6.936 -2.469 1.00 97.44 197 ASP A C 1
ATOM 1518 O O . ASP A 1 197 ? -6.915 -7.123 -1.249 1.00 97.44 197 ASP A O 1
ATOM 1522 N N . PHE A 1 198 ? -6.615 -5.745 -3.004 1.00 98.06 198 PHE A N 1
ATOM 1523 C CA . PHE A 1 198 ? -6.393 -4.521 -2.238 1.00 98.06 198 PHE A CA 1
ATOM 1524 C C . PHE A 1 198 ? -6.907 -3.312 -3.018 1.00 98.06 198 PHE A C 1
ATOM 1526 O O . PHE A 1 198 ? -6.436 -3.010 -4.116 1.00 98.06 198 PHE A O 1
ATOM 1533 N N . VAL A 1 199 ? -7.851 -2.594 -2.417 1.00 97.62 199 VAL A N 1
ATOM 1534 C CA . VAL A 1 199 ? -8.515 -1.435 -3.016 1.00 97.62 199 VAL A CA 1
ATOM 1535 C C . VAL A 1 199 ? -8.464 -0.287 -2.021 1.00 97.62 199 VAL A C 1
ATOM 1537 O O . VAL A 1 199 ? -8.529 -0.494 -0.811 1.00 97.62 199 VAL A O 1
ATOM 1540 N N . SER A 1 200 ? -8.353 0.943 -2.516 1.00 97.94 200 SER A N 1
ATOM 1541 C CA . SER A 1 200 ? -8.420 2.127 -1.668 1.00 97.94 200 SER A CA 1
ATOM 1542 C C . SER A 1 200 ? -9.209 3.251 -2.336 1.00 97.94 200 SER A C 1
ATOM 1544 O O . SER A 1 200 ? -8.633 4.142 -2.970 1.00 97.94 200 SER A O 1
ATOM 1546 N N . PRO A 1 201 ? -10.551 3.187 -2.246 1.00 97.38 201 PRO A N 1
ATOM 1547 C CA . PRO A 1 201 ? -11.432 4.238 -2.729 1.00 97.38 201 PRO A CA 1
ATOM 1548 C C . PRO A 1 201 ? -11.183 5.535 -1.955 1.00 97.38 201 PRO A C 1
ATOM 1550 O O . PRO A 1 201 ? -11.027 5.506 -0.739 1.00 97.38 201 PRO A O 1
ATOM 1553 N N . VAL A 1 202 ? -11.172 6.680 -2.634 1.00 97.81 202 VAL A N 1
ATOM 1554 C CA . VAL A 1 202 ? -10.986 7.989 -1.991 1.00 97.81 202 VAL A CA 1
ATOM 1555 C C . VAL A 1 202 ? -12.329 8.697 -1.848 1.00 97.81 202 VAL A C 1
ATOM 1557 O O . VAL A 1 202 ? -12.970 9.078 -2.831 1.00 97.81 202 VAL A O 1
ATOM 1560 N N . GLY A 1 203 ? -12.766 8.873 -0.607 1.00 95.94 203 GLY A N 1
ATOM 1561 C CA . GLY A 1 203 ? -13.997 9.569 -0.266 1.00 95.94 203 GLY A CA 1
ATOM 1562 C C . GLY A 1 203 ? -13.844 11.087 -0.265 1.00 95.94 203 GLY A C 1
ATOM 1563 O O . GLY A 1 203 ? -12.976 11.663 -0.923 1.00 95.94 203 GLY A O 1
ATOM 1564 N N . ASN A 1 204 ? -14.747 11.754 0.451 1.00 94.62 204 ASN A N 1
ATOM 1565 C CA . ASN A 1 204 ? -14.718 13.208 0.571 1.00 94.62 204 ASN A CA 1
ATOM 1566 C C . ASN A 1 204 ? -13.418 13.686 1.248 1.00 94.62 204 ASN A C 1
ATOM 1568 O O . ASN A 1 204 ? -12.803 12.942 2.010 1.00 94.62 204 ASN A O 1
ATOM 1572 N N . SER A 1 205 ? -13.009 14.927 0.975 1.00 93.25 205 SER A N 1
ATOM 1573 C CA . SER A 1 205 ? -11.795 15.535 1.549 1.00 93.25 205 SER A CA 1
ATOM 1574 C C . SER A 1 205 ? -10.499 14.753 1.290 1.00 93.25 205 SER A C 1
ATOM 1576 O O . SER A 1 205 ? -9.566 14.827 2.083 1.00 93.25 205 SER A O 1
ATOM 1578 N N . SER A 1 206 ? -10.425 13.990 0.196 1.00 94.19 206 SER A N 1
ATOM 1579 C CA . SER A 1 206 ? -9.257 13.162 -0.135 1.00 94.19 206 SER A CA 1
ATOM 1580 C C . SER A 1 206 ? -8.903 12.130 0.947 1.00 94.19 206 SER A C 1
ATOM 1582 O O . SER A 1 206 ? -7.729 11.840 1.152 1.00 94.19 206 SER A O 1
ATOM 1584 N N . VAL A 1 207 ? -9.898 11.584 1.654 1.00 96.50 207 VAL A N 1
ATOM 1585 C CA . VAL A 1 207 ? -9.703 10.517 2.650 1.00 96.50 207 VAL A CA 1
ATOM 1586 C C . VAL A 1 207 ? -9.757 9.149 1.960 1.00 96.50 207 VAL A C 1
ATOM 1588 O O . VAL A 1 207 ? -10.807 8.801 1.412 1.00 96.50 207 VAL A O 1
ATOM 1591 N N . PRO A 1 208 ? -8.673 8.353 1.963 1.00 97.62 208 PRO A N 1
ATOM 1592 C CA . PRO A 1 208 ? -8.709 6.982 1.464 1.00 97.62 208 PRO A CA 1
ATOM 1593 C C . PRO A 1 208 ? -9.460 6.049 2.409 1.00 97.62 208 PRO A C 1
ATOM 1595 O O . PRO A 1 208 ? -9.283 6.139 3.618 1.00 97.62 208 PRO A O 1
ATOM 1598 N N . TYR A 1 209 ? -10.194 5.083 1.859 1.00 97.62 209 TYR A N 1
ATOM 1599 C CA . TYR A 1 209 ? -10.877 3.999 2.575 1.00 97.62 209 TYR A CA 1
ATOM 1600 C C . TYR A 1 209 ? -10.277 2.628 2.211 1.00 97.62 209 TYR A C 1
ATOM 1602 O O . TYR A 1 209 ? -10.951 1.788 1.612 1.00 97.62 209 TYR A O 1
ATOM 1610 N N . PRO A 1 210 ? -8.986 2.384 2.511 1.00 98.06 210 PRO A N 1
ATOM 1611 C CA . PRO A 1 210 ? -8.307 1.164 2.111 1.00 98.06 210 PRO A CA 1
ATOM 1612 C C . PRO A 1 210 ? -8.900 -0.065 2.775 1.00 98.06 210 PRO A C 1
ATOM 1614 O O . PRO A 1 210 ? -9.068 -0.115 3.996 1.00 98.06 210 PRO A O 1
ATOM 1617 N N . TYR A 1 211 ? -9.104 -1.096 1.968 1.00 98.00 211 TYR A N 1
ATOM 1618 C CA . TYR A 1 211 ? -9.409 -2.426 2.449 1.00 98.00 211 TYR A CA 1
ATOM 1619 C C . TYR A 1 211 ? -8.695 -3.494 1.624 1.00 98.00 211 TYR A C 1
ATOM 1621 O O . TYR A 1 211 ? -8.371 -3.304 0.450 1.00 98.00 211 TYR A O 1
ATOM 1629 N N . ALA A 1 212 ? -8.455 -4.636 2.255 1.00 97.88 212 ALA A N 1
ATOM 1630 C CA . ALA A 1 212 ? -7.944 -5.829 1.594 1.00 97.88 212 ALA A CA 1
ATOM 1631 C C . ALA A 1 212 ? -8.955 -6.971 1.689 1.00 97.88 212 ALA A C 1
ATOM 1633 O O . ALA A 1 212 ? -9.770 -7.008 2.614 1.00 97.88 212 ALA A O 1
ATOM 1634 N N . VAL A 1 213 ? -8.868 -7.908 0.749 1.00 96.56 213 VAL A N 1
ATOM 1635 C CA . VAL A 1 213 ? -9.579 -9.187 0.796 1.00 96.56 213 VAL A CA 1
ATOM 1636 C C . VAL A 1 213 ? -8.549 -10.299 0.890 1.00 96.56 213 VAL A C 1
ATOM 1638 O O . VAL A 1 213 ? -7.631 -10.376 0.068 1.00 96.56 213 VAL A O 1
ATOM 1641 N N . ASP A 1 214 ? -8.689 -11.157 1.894 1.00 96.69 214 ASP A N 1
ATOM 1642 C CA . ASP A 1 214 ? -7.827 -12.327 2.040 1.00 96.69 214 ASP A CA 1
ATOM 1643 C C . ASP A 1 214 ? -8.366 -13.562 1.297 1.00 96.69 214 ASP A C 1
ATOM 1645 O O . ASP A 1 214 ? -9.469 -13.565 0.746 1.00 96.69 214 ASP A O 1
ATOM 1649 N N . VAL A 1 215 ? -7.579 -14.638 1.273 1.00 96.19 215 VAL A N 1
ATOM 1650 C CA . VAL A 1 215 ? -7.947 -15.926 0.652 1.00 96.19 215 VAL A CA 1
ATOM 1651 C C . VAL A 1 215 ? -9.205 -16.576 1.238 1.00 96.19 215 VAL A C 1
ATOM 1653 O O . VAL A 1 215 ? -9.820 -17.408 0.573 1.00 96.19 215 VAL A O 1
ATOM 1656 N N . GLU A 1 216 ? -9.615 -16.208 2.453 1.00 94.50 216 GLU A N 1
ATOM 1657 C CA . GLU A 1 216 ? -10.863 -16.668 3.079 1.00 94.50 216 GLU A CA 1
ATOM 1658 C C . GLU A 1 216 ? -12.059 -15.775 2.692 1.00 94.50 216 GLU A C 1
ATOM 1660 O O . GLU A 1 216 ? -13.207 -16.064 3.038 1.00 94.50 216 GLU A O 1
ATOM 1665 N N . GLY A 1 217 ? -11.810 -14.700 1.941 1.00 93.31 217 GLY A N 1
ATOM 1666 C CA . GLY A 1 217 ? -12.800 -13.717 1.524 1.00 93.31 217 GLY A CA 1
ATOM 1667 C C . GLY A 1 217 ? -13.161 -12.711 2.615 1.00 93.31 217 GLY A C 1
ATOM 1668 O O . GLY A 1 217 ? -14.176 -12.028 2.470 1.00 93.31 217 GLY A O 1
ATOM 1669 N N . ARG A 1 218 ? -12.389 -12.630 3.703 1.00 94.50 218 ARG A N 1
ATOM 1670 C CA . ARG A 1 218 ? -12.607 -11.660 4.783 1.00 94.50 218 ARG A CA 1
ATOM 1671 C C . ARG A 1 218 ? -12.083 -10.294 4.353 1.00 94.50 218 ARG A C 1
ATOM 1673 O O . ARG A 1 218 ? -11.077 -10.200 3.652 1.00 94.50 218 ARG A O 1
ATOM 1680 N N . TYR A 1 219 ? -12.761 -9.246 4.801 1.00 95.75 219 TYR A N 1
ATOM 1681 C CA . TYR A 1 219 ? -12.362 -7.862 4.578 1.00 95.75 219 TYR A CA 1
ATOM 1682 C C . TYR A 1 219 ? -11.484 -7.378 5.724 1.00 95.75 219 TYR A C 1
ATOM 1684 O O . TYR A 1 219 ? -11.851 -7.532 6.884 1.00 95.75 219 TYR A O 1
ATOM 1692 N N . ILE A 1 220 ? -10.360 -6.746 5.411 1.00 97.38 220 ILE A N 1
ATOM 1693 C CA . ILE A 1 220 ? -9.509 -6.057 6.386 1.00 97.38 220 ILE A CA 1
ATOM 1694 C C . ILE A 1 220 ? -9.697 -4.560 6.180 1.00 97.38 220 ILE A C 1
ATOM 1696 O O . ILE A 1 220 ? -9.374 -4.060 5.106 1.00 97.38 220 ILE A O 1
ATOM 1700 N N . LEU A 1 221 ? -10.222 -3.856 7.182 1.00 97.06 221 LEU A N 1
ATOM 1701 C CA . LEU A 1 221 ? -10.462 -2.412 7.140 1.00 97.06 221 LEU A CA 1
ATOM 1702 C C . LEU A 1 221 ? -9.338 -1.691 7.879 1.00 97.06 221 LEU A C 1
ATOM 1704 O O . LEU A 1 221 ? -9.240 -1.758 9.106 1.00 97.06 221 LEU A O 1
ATOM 1708 N N . PHE A 1 222 ? -8.477 -1.002 7.134 1.00 96.62 222 PHE A N 1
ATOM 1709 C CA . PHE A 1 222 ? -7.214 -0.495 7.673 1.00 96.62 222 PHE A CA 1
ATOM 1710 C C . PHE A 1 222 ? -7.359 0.750 8.553 1.00 96.62 222 PHE A C 1
ATOM 1712 O O . PHE A 1 222 ? -6.530 0.943 9.438 1.00 96.62 222 PHE A O 1
ATOM 1719 N N . ILE A 1 223 ? -8.397 1.566 8.334 1.00 94.62 223 ILE A N 1
ATOM 1720 C CA . ILE A 1 223 ? -8.732 2.712 9.210 1.00 94.62 223 ILE A CA 1
ATOM 1721 C C . ILE A 1 223 ? -9.256 2.237 10.569 1.00 94.62 223 ILE A C 1
ATOM 1723 O O . ILE A 1 223 ? -8.943 2.814 11.601 1.00 94.62 223 ILE A O 1
ATOM 1727 N N . GLU A 1 224 ? -10.062 1.179 10.566 1.00 93.69 224 GLU A N 1
ATOM 1728 C CA . GLU A 1 224 ? -10.790 0.731 11.757 1.00 93.69 224 GLU A CA 1
ATOM 1729 C C . GLU A 1 224 ? -10.032 -0.358 12.526 1.00 93.69 224 GLU A C 1
ATOM 1731 O O . GLU A 1 224 ? -10.419 -0.720 13.633 1.00 93.69 224 GLU A O 1
ATOM 1736 N N . HIS A 1 225 ? -8.949 -0.891 11.950 1.00 94.00 225 HIS A N 1
ATOM 1737 C CA . HIS A 1 225 ? -8.195 -2.029 12.482 1.00 94.00 225 HIS A CA 1
ATOM 1738 C C . HIS A 1 225 ? -9.070 -3.252 12.754 1.00 94.00 225 HIS A C 1
ATOM 1740 O O . HIS A 1 225 ? -8.923 -3.915 13.784 1.00 94.00 225 HIS A O 1
ATOM 1746 N N . VAL A 1 226 ? -9.977 -3.566 11.829 1.00 94.69 226 VAL A N 1
ATOM 1747 C CA . VAL A 1 226 ? -10.875 -4.715 11.968 1.00 94.69 226 VAL A CA 1
ATOM 1748 C C . VAL A 1 226 ? -10.771 -5.663 10.789 1.00 94.69 226 VAL A C 1
ATOM 1750 O O . VAL A 1 226 ? -10.579 -5.253 9.644 1.00 94.69 226 VAL A O 1
ATOM 1753 N N . VAL A 1 227 ? -10.956 -6.944 11.083 1.00 96.00 227 VAL A N 1
ATOM 1754 C CA . VAL A 1 227 ? -11.235 -7.985 10.103 1.00 96.00 227 VAL A CA 1
ATOM 1755 C C . VAL A 1 227 ? -12.720 -8.315 10.195 1.00 96.00 227 VAL A C 1
ATOM 1757 O O . VAL A 1 227 ? -13.228 -8.649 11.267 1.00 96.00 227 VAL A O 1
ATOM 1760 N N . MET A 1 228 ? -13.418 -8.202 9.072 1.00 94.19 228 MET A N 1
ATOM 1761 C CA . MET A 1 228 ? -14.848 -8.440 8.937 1.00 94.19 228 MET A CA 1
ATOM 1762 C C . MET A 1 228 ? -15.082 -9.666 8.041 1.00 94.19 228 MET A C 1
ATOM 1764 O O . MET A 1 228 ? -14.477 -9.771 6.970 1.00 94.19 228 MET A O 1
ATOM 1768 N N . PRO A 1 229 ? -15.959 -10.605 8.427 1.00 91.56 229 PRO A N 1
ATOM 1769 C CA . PRO A 1 229 ? -16.301 -11.740 7.588 1.00 91.56 229 PRO A CA 1
ATOM 1770 C C . PRO A 1 229 ? -16.981 -11.246 6.316 1.00 91.56 229 PRO A C 1
ATOM 1772 O O . PRO A 1 229 ? -17.635 -10.201 6.297 1.00 91.56 229 PRO A O 1
ATOM 1775 N N . ARG A 1 230 ? -16.875 -12.029 5.242 1.00 85.50 230 ARG A N 1
ATOM 1776 C CA . ARG A 1 230 ? -17.661 -11.750 4.045 1.00 85.50 230 ARG A CA 1
ATOM 1777 C C . ARG A 1 230 ? -19.146 -11.781 4.415 1.00 85.50 230 ARG A C 1
ATOM 1779 O O . ARG A 1 230 ? -19.588 -12.803 4.952 1.00 85.50 230 ARG A O 1
ATOM 1786 N N . PRO A 1 231 ? -19.940 -10.739 4.114 1.00 73.88 231 PRO A N 1
ATOM 1787 C CA . PRO A 1 231 ? -21.380 -10.835 4.281 1.00 73.88 231 PRO A CA 1
ATOM 1788 C C . PRO A 1 231 ? -21.893 -12.041 3.495 1.00 73.88 231 PRO A C 1
ATOM 1790 O O . PRO A 1 231 ? -21.455 -12.297 2.369 1.00 73.88 231 PRO A O 1
ATOM 1793 N N . GLY A 1 232 ? -22.787 -12.822 4.102 1.00 69.00 232 GLY A N 1
ATOM 1794 C CA . GLY A 1 232 ? -23.374 -13.984 3.440 1.00 69.00 232 GLY A CA 1
ATOM 1795 C C . GLY A 1 232 ? -24.014 -13.615 2.094 1.00 69.00 232 GLY A C 1
ATOM 1796 O O . GLY A 1 232 ? -24.410 -12.472 1.869 1.00 69.00 232 GLY A O 1
ATOM 1797 N N . LYS A 1 233 ? -24.176 -14.613 1.209 1.00 53.41 233 LYS A N 1
ATOM 1798 C CA . LYS A 1 233 ? -24.714 -14.495 -0.170 1.00 53.41 233 LYS A CA 1
ATOM 1799 C C . LYS A 1 233 ? -26.068 -13.764 -0.308 1.00 53.41 233 LYS A C 1
ATOM 1801 O O . LYS A 1 233 ? -26.516 -13.536 -1.426 1.00 53.41 233 LYS A O 1
ATOM 1806 N N . THR A 1 234 ? -26.752 -13.466 0.793 1.00 47.97 234 THR A N 1
ATOM 1807 C CA . THR A 1 234 ? -28.099 -12.884 0.832 1.00 47.97 234 THR A CA 1
ATOM 1808 C C . THR A 1 234 ? -28.120 -11.355 0.848 1.00 47.97 234 THR A C 1
ATOM 1810 O O . THR A 1 234 ? -29.179 -10.777 0.618 1.00 47.97 234 THR A O 1
ATOM 1813 N N . GLY A 1 235 ? -26.993 -10.686 1.102 1.00 51.25 235 GLY A N 1
ATOM 1814 C CA . GLY A 1 235 ? -26.894 -9.231 1.002 1.00 51.25 235 GLY A CA 1
ATOM 1815 C C . GLY A 1 235 ? -26.365 -8.833 -0.367 1.00 51.25 235 GLY A C 1
ATOM 1816 O O . GLY A 1 235 ? -25.275 -9.257 -0.740 1.00 51.25 235 GLY A O 1
ATOM 1817 N N . LYS A 1 236 ? -27.110 -8.015 -1.119 1.00 48.78 236 LYS A N 1
ATOM 1818 C CA . LYS A 1 236 ? -26.529 -7.243 -2.224 1.00 48.78 236 LYS A CA 1
ATOM 1819 C C . LYS A 1 236 ? -25.467 -6.333 -1.614 1.00 48.78 236 LYS A C 1
ATOM 1821 O O . LYS A 1 236 ? -25.796 -5.298 -1.044 1.00 48.78 236 LYS A O 1
ATOM 1826 N N . MET A 1 237 ? -24.222 -6.789 -1.616 1.00 53.69 237 MET A N 1
ATOM 1827 C CA . MET A 1 237 ? -23.100 -5.969 -1.205 1.00 53.69 237 MET A CA 1
ATOM 1828 C C . MET A 1 237 ? -22.786 -5.100 -2.416 1.00 53.69 237 MET A C 1
ATOM 1830 O O . MET A 1 237 ? -22.100 -5.542 -3.332 1.00 53.69 237 MET A O 1
ATOM 1834 N N . ASP A 1 238 ? -23.387 -3.914 -2.457 1.00 58.38 238 ASP A N 1
ATOM 1835 C CA . ASP A 1 238 ? -22.981 -2.864 -3.384 1.00 58.38 238 ASP A CA 1
ATOM 1836 C C . ASP A 1 238 ? -21.603 -2.352 -2.898 1.00 58.38 238 ASP A C 1
ATOM 1838 O O . ASP A 1 238 ? -21.495 -1.402 -2.127 1.00 58.38 238 ASP A O 1
ATOM 1842 N N . ASP A 1 239 ? -20.569 -3.115 -3.264 1.00 72.81 239 ASP A N 1
ATOM 1843 C CA . ASP A 1 239 ? -19.133 -2.833 -3.439 1.00 72.81 239 ASP A CA 1
ATOM 1844 C C . ASP A 1 239 ? -18.280 -2.162 -2.336 1.00 72.81 239 ASP A C 1
ATOM 1846 O O . ASP A 1 239 ? -17.058 -2.113 -2.498 1.00 72.81 239 ASP A O 1
ATOM 1850 N N . ASP A 1 240 ? -18.833 -1.689 -1.213 1.00 88.81 240 ASP A N 1
ATOM 1851 C CA . ASP A 1 240 ? -18.048 -0.993 -0.174 1.00 88.81 240 ASP A CA 1
ATOM 1852 C C . ASP A 1 240 ? -18.156 -1.633 1.229 1.00 88.81 240 ASP A C 1
ATOM 1854 O O . ASP A 1 240 ? -19.193 -1.517 1.896 1.00 88.81 240 ASP A O 1
ATOM 1858 N N . PRO A 1 241 ? -17.088 -2.281 1.737 1.00 92.69 241 PRO A N 1
ATOM 1859 C CA . PRO A 1 241 ? -17.107 -2.893 3.061 1.00 92.69 241 PRO A CA 1
ATOM 1860 C C . PRO A 1 241 ? -17.121 -1.866 4.206 1.00 92.69 241 PRO A C 1
ATOM 1862 O O . PRO A 1 241 ? -17.590 -2.201 5.295 1.00 92.69 241 PRO A O 1
ATOM 1865 N N . TYR A 1 242 ? -16.700 -0.616 3.980 1.00 93.50 242 TYR A N 1
ATOM 1866 C CA . TYR A 1 242 ? -16.804 0.438 4.993 1.00 93.50 242 TYR A CA 1
ATOM 1867 C C . TYR A 1 242 ? -18.246 0.851 5.247 1.00 93.50 242 TYR A C 1
ATOM 1869 O O . TYR A 1 242 ? -18.629 1.057 6.397 1.00 93.50 242 TYR A O 1
ATOM 1877 N N . ARG A 1 243 ? -19.071 0.915 4.199 1.00 90.75 243 ARG A N 1
ATOM 1878 C CA . ARG A 1 243 ? -20.505 1.179 4.350 1.00 90.75 243 ARG A CA 1
ATOM 1879 C C . ARG A 1 243 ? -21.166 0.124 5.232 1.00 90.75 243 ARG A C 1
ATOM 1881 O O . ARG A 1 243 ? -21.878 0.471 6.165 1.00 90.75 243 ARG A O 1
ATOM 1888 N N . VAL A 1 244 ? -20.873 -1.154 4.982 1.00 89.31 244 VAL A N 1
ATOM 1889 C CA . VAL A 1 244 ? -21.395 -2.266 5.794 1.00 89.31 244 VAL A CA 1
ATOM 1890 C C . VAL A 1 244 ? -20.963 -2.142 7.253 1.00 89.31 244 VAL A C 1
ATOM 1892 O O . VAL A 1 244 ? -21.780 -2.343 8.149 1.00 89.31 244 VAL A O 1
ATOM 1895 N N . TYR A 1 245 ? -19.701 -1.789 7.495 1.00 91.31 245 TYR A N 1
ATOM 1896 C CA . TYR A 1 245 ? -19.185 -1.595 8.844 1.00 91.31 245 TYR A CA 1
ATOM 1897 C C . TYR A 1 245 ? -19.845 -0.408 9.566 1.00 91.31 245 TYR A C 1
ATOM 1899 O O . TYR A 1 245 ? -20.278 -0.562 10.706 1.00 91.31 245 TYR A O 1
ATOM 1907 N N . TYR A 1 246 ? -19.985 0.755 8.922 1.00 88.88 246 TYR A N 1
ATOM 1908 C CA . TYR A 1 246 ? -20.589 1.935 9.556 1.00 88.88 246 TYR A CA 1
ATOM 1909 C C . TYR A 1 246 ? -22.112 1.845 9.712 1.00 88.88 246 TYR A C 1
ATOM 1911 O O . TYR A 1 246 ? -22.659 2.425 10.651 1.00 88.88 246 TYR A O 1
ATOM 1919 N N . ASP A 1 247 ? -22.794 1.093 8.846 1.00 88.19 247 ASP A N 1
ATOM 1920 C CA . ASP A 1 247 ? -24.228 0.811 8.974 1.00 88.19 247 ASP A CA 1
ATOM 1921 C C . ASP A 1 247 ? -24.517 -0.299 10.007 1.00 88.19 247 ASP A C 1
ATOM 1923 O O . ASP A 1 247 ? -25.680 -0.530 10.369 1.00 88.19 247 ASP A O 1
ATOM 1927 N N . MET A 1 248 ? -23.482 -0.991 10.505 1.00 86.81 248 MET A N 1
ATOM 1928 C CA . MET A 1 248 ? -23.626 -2.063 11.484 1.00 86.81 248 MET A CA 1
ATOM 1929 C C . MET A 1 248 ? -24.202 -1.523 12.793 1.00 86.81 248 MET A C 1
ATOM 1931 O O . MET A 1 248 ? -23.640 -0.655 13.465 1.00 86.81 248 MET A O 1
ATOM 1935 N N . ARG A 1 249 ? -25.339 -2.088 13.196 1.00 84.81 249 ARG A N 1
ATOM 1936 C CA . ARG A 1 249 ? -25.892 -1.860 14.527 1.00 84.81 249 ARG A CA 1
ATOM 1937 C C . ARG A 1 249 ? -25.222 -2.825 15.490 1.00 84.81 249 ARG A C 1
ATOM 1939 O O . ARG A 1 249 ? -25.284 -4.031 15.293 1.00 84.81 249 ARG A O 1
ATOM 1946 N N . PHE A 1 250 ? -24.601 -2.282 16.532 1.00 84.44 250 PHE A N 1
ATOM 1947 C CA . PHE A 1 250 ? -24.032 -3.079 17.617 1.00 84.44 250 PHE A CA 1
ATOM 1948 C C . PHE A 1 250 ? -25.117 -3.458 18.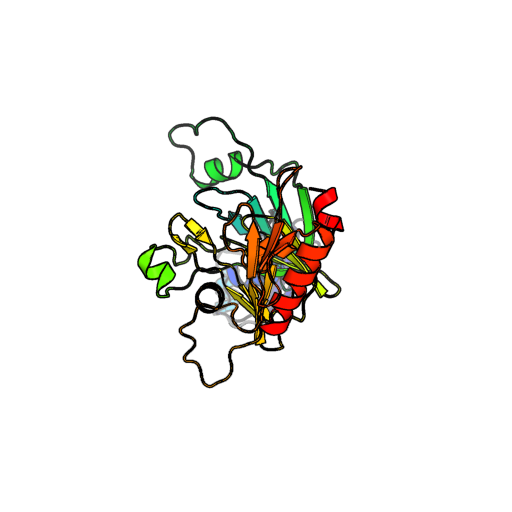634 1.00 84.44 250 PHE A C 1
ATOM 1950 O O . PHE A 1 250 ? -25.081 -2.994 19.773 1.00 84.44 250 PHE A O 1
ATOM 1957 N N . ASP A 1 251 ? -26.148 -4.174 18.183 1.00 86.69 251 ASP A N 1
ATOM 1958 C CA . ASP A 1 251 ? -27.361 -4.505 18.946 1.00 86.69 251 ASP A CA 1
ATOM 1959 C C . ASP A 1 251 ? -27.448 -5.980 19.369 1.00 86.69 251 ASP A C 1
ATOM 1961 O O . ASP A 1 251 ? -28.408 -6.374 20.030 1.00 86.69 251 ASP A O 1
ATOM 1965 N N . GLN A 1 252 ? -26.429 -6.786 19.058 1.00 88.44 252 GLN A N 1
ATOM 1966 C CA . GLN A 1 252 ? -26.348 -8.180 19.507 1.00 88.44 252 GLN A CA 1
ATOM 1967 C C . GLN A 1 252 ? -25.850 -8.322 20.953 1.00 88.44 252 GLN A C 1
ATOM 1969 O O . GLN A 1 252 ? -25.897 -9.414 21.517 1.00 88.44 252 GLN A O 1
ATOM 1974 N N . CYS A 1 253 ? -25.396 -7.227 21.565 1.00 89.88 253 CYS A N 1
ATOM 1975 C CA . CYS A 1 253 ? -25.021 -7.173 22.974 1.00 89.88 253 CYS A CA 1
ATOM 1976 C C . CYS A 1 253 ? -26.192 -6.648 23.811 1.00 89.88 253 CYS A C 1
ATOM 1978 O O . CYS A 1 253 ? -26.917 -5.746 23.395 1.00 89.88 253 CYS A O 1
ATOM 1980 N N . ASP A 1 254 ? -26.350 -7.164 25.028 1.00 94.12 254 ASP A N 1
ATOM 1981 C CA . ASP A 1 254 ? -27.351 -6.694 25.995 1.00 94.12 254 ASP A CA 1
ATOM 1982 C C . ASP A 1 254 ? -26.896 -5.452 26.787 1.00 94.12 254 ASP A C 1
ATOM 1984 O O . ASP A 1 254 ? -27.529 -5.062 27.775 1.00 94.12 254 ASP A O 1
ATOM 1988 N N . PHE A 1 255 ? -25.812 -4.818 26.334 1.00 93.56 255 PHE A N 1
ATOM 1989 C CA . PHE A 1 255 ? -25.218 -3.639 26.937 1.00 93.56 255 PHE A CA 1
ATOM 1990 C C . PHE A 1 255 ? -24.755 -2.607 25.903 1.00 93.56 255 PHE A C 1
ATOM 1992 O O . PHE A 1 255 ? -24.475 -2.920 24.748 1.00 93.56 255 PHE A O 1
ATOM 1999 N N . GLU A 1 256 ? -24.604 -1.367 26.362 1.00 94.25 256 GLU A N 1
ATOM 2000 C CA . GLU A 1 256 ? -23.971 -0.271 25.634 1.00 94.25 256 GLU A CA 1
ATOM 2001 C C . GLU A 1 256 ? -22.732 0.222 26.381 1.00 94.25 256 GLU A C 1
ATOM 2003 O O . GLU A 1 256 ? -22.708 0.272 27.613 1.00 94.25 256 GLU A O 1
ATOM 2008 N N . LEU A 1 257 ? -21.711 0.638 25.633 1.00 94.31 257 LEU A N 1
ATOM 2009 C CA . LEU A 1 257 ? -20.538 1.310 26.184 1.00 94.31 257 LEU A CA 1
ATOM 2010 C C . LEU A 1 257 ? -20.666 2.815 25.992 1.00 94.31 257 LEU A C 1
ATOM 2012 O O . LEU A 1 257 ? -21.073 3.288 24.927 1.00 94.31 257 LEU A O 1
ATOM 2016 N N . THR A 1 258 ? -20.297 3.579 27.018 1.00 94.75 258 THR A N 1
ATOM 2017 C CA . THR A 1 258 ? -20.292 5.039 26.951 1.00 94.75 258 THR A CA 1
ATOM 2018 C C . THR A 1 258 ? -19.007 5.653 27.486 1.00 94.75 258 THR A C 1
ATOM 2020 O O . THR A 1 258 ? -18.450 5.200 28.487 1.00 94.75 258 THR A O 1
ATOM 2023 N N . TYR A 1 259 ? -18.594 6.747 26.851 1.00 93.62 259 TYR A N 1
ATOM 2024 C CA . TYR A 1 259 ? -17.531 7.649 27.289 1.00 93.62 259 TYR A CA 1
ATOM 2025 C C . TYR A 1 259 ? -18.113 9.056 27.381 1.00 93.62 259 TYR A C 1
ATOM 2027 O O . TYR A 1 259 ? -18.730 9.531 26.428 1.00 93.62 259 TYR A O 1
ATOM 2035 N N . GLN A 1 260 ? -17.982 9.711 28.539 1.00 90.25 260 GLN A N 1
ATOM 2036 C CA . GLN A 1 260 ? -18.579 11.037 28.783 1.00 90.25 260 GLN A CA 1
ATOM 2037 C C . GLN A 1 260 ? -20.075 11.113 28.397 1.00 90.25 260 GLN A C 1
ATOM 2039 O O . GLN A 1 260 ? -20.543 12.097 27.824 1.00 90.25 260 GLN A O 1
ATOM 2044 N N . ASN A 1 261 ? -20.831 10.051 28.702 1.00 90.81 261 ASN A N 1
ATOM 2045 C CA . ASN A 1 261 ? -22.251 9.881 28.355 1.00 90.81 261 ASN A CA 1
ATOM 2046 C C . ASN A 1 261 ? -22.560 9.870 26.843 1.00 90.81 261 ASN A C 1
ATOM 2048 O O . ASN A 1 261 ? -23.709 10.062 26.448 1.00 90.81 261 ASN A O 1
ATOM 2052 N N . ARG A 1 262 ? -21.562 9.631 25.989 1.00 91.62 262 ARG A N 1
ATOM 2053 C CA . ARG A 1 262 ? -21.744 9.379 24.556 1.00 91.62 262 ARG A CA 1
ATOM 2054 C C . ARG A 1 262 ? -21.574 7.896 24.282 1.00 91.62 262 ARG A C 1
ATOM 2056 O O . ARG A 1 262 ? -20.636 7.291 24.797 1.00 91.62 262 ARG A O 1
ATOM 2063 N N . ARG A 1 263 ? -22.466 7.328 23.468 1.00 92.06 263 ARG A N 1
ATOM 2064 C CA . ARG A 1 263 ? -22.357 5.938 23.013 1.00 92.06 263 ARG A CA 1
ATOM 2065 C C . ARG A 1 263 ? -21.045 5.740 22.259 1.00 92.06 263 ARG A C 1
ATOM 2067 O O . ARG A 1 263 ? -20.654 6.583 21.454 1.00 92.06 263 ARG A O 1
ATOM 2074 N N . MET A 1 264 ? -20.392 4.620 22.527 1.00 89.62 264 MET A N 1
ATOM 2075 C CA . MET A 1 264 ? -19.165 4.199 21.868 1.00 89.62 264 MET A CA 1
ATOM 2076 C C . MET A 1 264 ? -19.424 2.984 20.986 1.00 89.62 264 MET A C 1
ATOM 2078 O O . MET A 1 264 ? -20.182 2.087 21.354 1.00 89.62 264 MET A O 1
ATOM 2082 N N . GLY A 1 265 ? -18.759 2.951 19.833 1.00 87.56 265 GLY A N 1
ATOM 2083 C CA . GLY A 1 265 ? -18.591 1.723 19.062 1.00 87.56 265 GLY A CA 1
ATOM 2084 C C . GLY A 1 265 ? -17.482 0.838 19.649 1.00 87.56 265 GLY A C 1
ATOM 2085 O O . GLY A 1 265 ? -16.675 1.311 20.458 1.00 87.56 265 GLY A O 1
ATOM 2086 N N . PRO A 1 266 ? -17.400 -0.430 19.218 1.00 82.38 266 PRO A N 1
ATOM 2087 C CA . PRO A 1 266 ? -16.418 -1.378 19.731 1.00 82.38 266 PRO A CA 1
ATOM 2088 C C . PRO A 1 266 ? -14.970 -0.969 19.436 1.00 82.38 266 PRO A C 1
ATOM 2090 O O . PRO A 1 266 ? -14.131 -1.052 20.327 1.00 82.38 266 PRO A O 1
ATOM 2093 N N . VAL A 1 267 ? -14.667 -0.450 18.240 1.00 80.94 267 VAL A N 1
ATOM 2094 C CA . VAL A 1 267 ? -13.302 0.002 17.901 1.00 80.94 267 VAL A CA 1
ATOM 2095 C C . VAL A 1 267 ? -12.858 1.151 18.799 1.00 80.94 267 VAL A C 1
ATOM 2097 O O . VAL A 1 267 ? -11.740 1.138 19.309 1.00 80.94 267 VAL A O 1
ATOM 2100 N N . GLY A 1 268 ? -13.760 2.091 19.095 1.00 81.50 268 GLY A N 1
ATOM 2101 C CA . GLY A 1 268 ? -13.494 3.145 20.070 1.00 81.50 268 GLY A CA 1
ATOM 2102 C C . GLY A 1 268 ? -13.148 2.583 21.451 1.00 81.50 268 GLY A C 1
ATOM 2103 O O . GLY A 1 268 ? -12.231 3.083 22.092 1.00 81.50 268 GLY A O 1
ATOM 2104 N N . ALA A 1 269 ? -13.828 1.523 21.897 1.00 79.00 269 ALA A N 1
ATOM 2105 C CA . ALA A 1 269 ? -13.549 0.871 23.178 1.00 79.00 269 ALA A CA 1
ATOM 2106 C C . ALA A 1 269 ? -12.213 0.104 23.196 1.00 79.00 269 ALA A C 1
ATOM 2108 O O . ALA A 1 269 ? -11.542 0.084 24.226 1.00 79.00 269 ALA A O 1
ATOM 2109 N N . VAL A 1 270 ? -11.810 -0.495 22.071 1.00 81.12 270 VAL A N 1
ATOM 2110 C CA . VAL A 1 270 ? -10.590 -1.315 21.976 1.00 81.12 270 VAL A CA 1
ATOM 2111 C C . VAL A 1 270 ? -9.333 -0.480 21.713 1.00 81.12 270 VAL A C 1
ATOM 2113 O O . VAL A 1 270 ? -8.304 -0.715 22.344 1.00 81.12 270 VAL A O 1
ATOM 2116 N N . ALA A 1 271 ? -9.402 0.480 20.789 1.00 81.19 271 ALA A N 1
ATOM 2117 C CA . ALA A 1 271 ? -8.248 1.240 20.298 1.00 81.19 271 ALA A CA 1
ATOM 2118 C C . ALA A 1 271 ? -8.175 2.683 20.830 1.00 81.19 271 ALA A C 1
ATOM 2120 O O . ALA A 1 271 ? -7.174 3.372 20.620 1.00 81.19 271 ALA A O 1
ATOM 2121 N N . GLY A 1 272 ? -9.229 3.168 21.493 1.00 79.31 272 GLY A N 1
ATOM 2122 C CA . GLY A 1 272 ? -9.357 4.572 21.871 1.00 79.31 272 GLY A CA 1
ATOM 2123 C C . GLY A 1 272 ? -8.226 5.075 22.771 1.00 79.31 272 GLY A C 1
ATOM 2124 O O . GLY A 1 272 ? -7.959 4.535 23.845 1.00 79.31 272 GLY A O 1
ATOM 2125 N N . ARG A 1 273 ? -7.591 6.179 22.359 1.00 83.94 273 ARG A N 1
ATOM 2126 C CA . ARG A 1 273 ? -6.699 6.967 23.219 1.00 83.94 273 ARG A CA 1
ATOM 2127 C C . ARG A 1 273 ? -7.535 7.952 24.022 1.00 83.94 273 ARG A C 1
ATOM 2129 O O . ARG A 1 273 ? -7.904 9.016 23.533 1.00 83.94 273 ARG A O 1
ATOM 2136 N N . PHE A 1 274 ? -7.847 7.585 25.256 1.00 87.88 274 PHE A N 1
ATOM 2137 C CA . PHE A 1 274 ? -8.630 8.429 26.152 1.00 87.88 274 PHE A CA 1
ATOM 2138 C C . PHE A 1 274 ? -7.724 9.279 27.047 1.00 87.88 274 PHE A C 1
ATOM 2140 O O . PHE A 1 274 ? -6.744 8.745 27.571 1.00 87.88 274 PHE A O 1
ATOM 2147 N N . PRO A 1 275 ? -8.062 10.558 27.302 1.00 90.62 275 PRO A N 1
ATOM 2148 C CA . PRO A 1 275 ? -7.383 11.369 28.308 1.00 90.62 275 PRO A CA 1
ATOM 2149 C C . PRO A 1 275 ? -7.344 10.685 29.681 1.00 90.62 275 PRO A C 1
ATOM 2151 O O . PRO A 1 275 ? -8.211 9.865 30.015 1.00 90.62 275 PRO A O 1
ATOM 2154 N N . ASP A 1 276 ? -6.361 11.031 30.503 1.00 90.06 276 ASP A N 1
ATOM 2155 C CA . ASP A 1 276 ? -6.309 10.553 31.885 1.00 90.06 276 ASP A CA 1
ATOM 2156 C C . ASP A 1 276 ? -7.483 11.096 32.708 1.00 90.06 276 ASP A C 1
ATOM 2158 O O . ASP A 1 276 ? -7.954 12.212 32.495 1.00 90.06 276 ASP A O 1
ATOM 2162 N N . GLY A 1 277 ? -8.009 10.259 33.608 1.00 90.44 277 GLY A N 1
ATOM 2163 C CA . GLY A 1 277 ? -9.229 10.557 34.370 1.00 90.44 277 GLY A CA 1
ATOM 2164 C C . GLY A 1 277 ? -10.539 10.392 33.587 1.00 90.44 277 GLY A C 1
ATOM 2165 O O . GLY A 1 277 ? -11.601 10.749 34.090 1.00 90.44 277 GLY A O 1
ATOM 2166 N N . SER A 1 278 ? -10.490 9.855 32.364 1.00 92.56 278 SER A N 1
ATOM 2167 C CA . SER A 1 278 ? -11.691 9.501 31.600 1.00 92.56 278 SER A CA 1
ATOM 2168 C C . SER A 1 278 ? -12.558 8.482 32.339 1.00 92.56 278 SER A C 1
ATOM 2170 O O . SER A 1 278 ? -12.045 7.478 32.828 1.00 92.56 278 SER A O 1
ATOM 2172 N N . THR A 1 279 ? -13.871 8.721 32.362 1.00 93.88 279 THR A N 1
ATOM 2173 C CA . THR A 1 279 ? -14.860 7.803 32.937 1.00 93.88 279 THR A CA 1
ATOM 2174 C C . THR A 1 279 ? -15.603 7.050 31.842 1.00 93.88 279 THR A C 1
ATOM 2176 O O . THR A 1 279 ? -16.029 7.621 30.828 1.00 93.88 279 THR A O 1
ATOM 2179 N N . PHE A 1 280 ? -15.772 5.754 32.069 1.00 96.19 280 PHE A N 1
ATOM 2180 C CA . PHE A 1 280 ? -16.384 4.823 31.134 1.00 96.19 280 PHE A CA 1
ATOM 2181 C C . PHE A 1 280 ? -17.514 4.100 31.828 1.00 96.19 280 PHE A C 1
ATOM 2183 O O . PHE A 1 280 ? -17.405 3.798 33.015 1.00 96.19 280 PHE A O 1
ATOM 2190 N N . HIS A 1 281 ? -18.583 3.805 31.096 1.00 97.06 281 HIS A N 1
ATOM 2191 C CA . HIS A 1 281 ? -19.681 3.048 31.675 1.00 97.06 281 HIS A CA 1
ATOM 2192 C C . HIS A 1 281 ? -20.213 1.985 30.734 1.00 97.06 281 HIS A C 1
ATOM 2194 O O . HIS A 1 281 ? -20.383 2.247 29.541 1.00 97.06 281 HIS A O 1
ATOM 2200 N N . LYS A 1 282 ? -20.553 0.834 31.311 1.00 96.81 282 LYS A N 1
ATOM 2201 C CA . LYS A 1 282 ? -21.456 -0.150 30.723 1.00 96.81 282 LYS A CA 1
ATOM 2202 C C . LYS A 1 282 ? -22.876 0.181 31.176 1.00 96.81 282 LYS A C 1
ATOM 2204 O O . LYS A 1 282 ? -23.118 0.386 32.366 1.00 96.81 282 LYS A O 1
ATOM 2209 N N . ILE A 1 283 ? -23.805 0.253 30.234 1.00 95.75 283 ILE A N 1
ATOM 2210 C CA . ILE A 1 283 ? -25.238 0.410 30.494 1.00 95.75 283 ILE A CA 1
ATOM 2211 C C . ILE A 1 283 ? -25.913 -0.888 30.069 1.00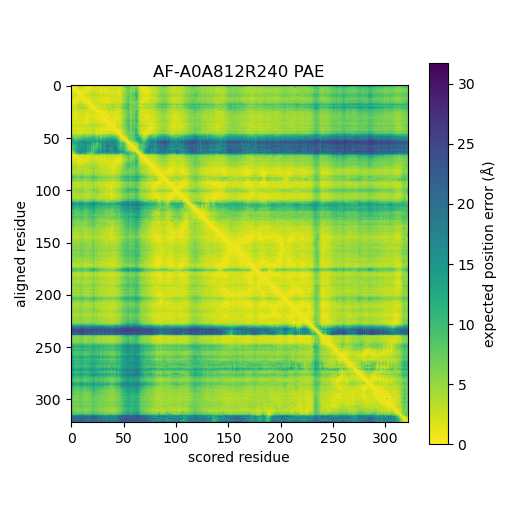 95.75 283 ILE A C 1
ATOM 2213 O O . ILE A 1 283 ? -25.858 -1.233 28.894 1.00 95.75 283 ILE A O 1
ATOM 2217 N N . SER A 1 284 ? -26.537 -1.604 30.999 1.00 96.06 284 SER A N 1
ATOM 2218 C CA . SER A 1 284 ? -27.289 -2.835 30.725 1.00 96.06 284 SER A CA 1
ATOM 2219 C C . SER A 1 284 ? -28.626 -2.836 31.471 1.00 96.06 284 SER A C 1
ATOM 2221 O O . SER A 1 284 ? -29.007 -1.845 32.104 1.00 96.06 284 SER A O 1
ATOM 2223 N N . LYS A 1 285 ? -29.369 -3.948 31.409 1.00 95.75 285 LYS A N 1
ATOM 2224 C CA . LYS A 1 285 ? -30.639 -4.109 32.142 1.00 95.75 285 LYS A CA 1
ATOM 2225 C C . LYS A 1 285 ? -30.451 -4.074 33.661 1.00 95.75 285 LYS A C 1
ATOM 2227 O O . LYS A 1 285 ? -31.370 -3.695 34.381 1.00 95.75 285 LYS A O 1
ATOM 2232 N N . GLU A 1 286 ? -29.268 -4.448 34.135 1.00 96.31 286 GLU A N 1
ATOM 2233 C CA . GLU A 1 286 ? -28.885 -4.502 35.548 1.00 96.31 286 GLU A CA 1
ATOM 2234 C C . GLU A 1 286 ? -28.494 -3.125 36.105 1.00 96.31 286 GLU A C 1
ATOM 2236 O O . GLU A 1 286 ? -28.421 -2.951 37.321 1.00 96.31 286 GLU A O 1
ATOM 2241 N N . GLY A 1 287 ? -28.271 -2.134 35.235 1.00 96.81 287 GLY A N 1
ATOM 2242 C CA . GLY A 1 287 ? -27.965 -0.760 35.615 1.00 96.81 287 GLY A CA 1
ATOM 2243 C C . GLY A 1 287 ? -26.735 -0.194 34.908 1.00 96.81 287 GLY A C 1
ATOM 2244 O O . GLY A 1 287 ? -26.377 -0.597 33.802 1.00 96.81 287 GLY A O 1
ATOM 2245 N N . LYS A 1 288 ? -26.117 0.800 35.552 1.00 97.12 288 LYS A N 1
ATOM 2246 C CA . LYS A 1 288 ? -24.932 1.510 35.063 1.00 97.12 288 LYS A CA 1
ATOM 2247 C C . LYS A 1 288 ? -23.716 1.102 35.896 1.00 97.12 288 LYS A C 1
ATOM 2249 O O . LYS A 1 288 ? -23.707 1.320 37.104 1.00 97.12 288 LYS A O 1
ATOM 2254 N N . GLU A 1 289 ? -22.703 0.548 35.242 1.00 97.50 289 GLU A N 1
ATOM 2255 C CA . GLU A 1 289 ? -21.435 0.107 35.836 1.00 97.50 289 GLU A CA 1
ATOM 2256 C C . GLU A 1 289 ? -20.308 1.027 35.351 1.00 97.50 289 GLU A C 1
ATOM 2258 O O . GLU A 1 289 ? -20.187 1.248 34.148 1.00 97.50 289 GLU A O 1
ATOM 2263 N N . GLU A 1 290 ? -19.494 1.574 36.258 1.00 97.19 290 GLU A N 1
ATOM 2264 C CA . GLU A 1 290 ? -18.267 2.301 35.897 1.00 97.19 290 GLU A CA 1
ATOM 2265 C C . GLU A 1 290 ? -17.145 1.306 35.571 1.00 97.19 290 GLU A C 1
ATOM 2267 O O . GLU A 1 290 ? -16.929 0.344 36.306 1.00 97.19 290 GLU A O 1
ATOM 2272 N N . LEU A 1 291 ? -16.434 1.527 34.465 1.00 96.56 291 LEU A N 1
ATOM 2273 C CA . LEU A 1 291 ? -15.446 0.586 33.937 1.00 96.56 291 LEU A CA 1
ATOM 2274 C C . LEU A 1 291 ? -14.019 1.113 34.089 1.00 96.56 291 LEU A C 1
ATOM 2276 O O . LEU A 1 291 ? -13.739 2.288 33.843 1.00 96.56 291 LEU A O 1
ATOM 2280 N N . SER A 1 292 ? -13.087 0.203 34.380 1.00 95.25 292 SER A N 1
ATOM 2281 C CA . SER A 1 292 ? -11.661 0.442 34.145 1.00 95.25 292 SER A CA 1
ATOM 2282 C C . SER A 1 292 ? -11.347 0.438 32.639 1.00 95.25 292 SER A C 1
ATOM 2284 O O . SER A 1 292 ? -12.123 -0.078 31.831 1.00 95.25 292 SER A O 1
ATOM 2286 N N . ARG A 1 293 ? -10.179 0.970 32.241 1.00 92.69 293 ARG A N 1
ATOM 2287 C CA . ARG A 1 293 ? -9.713 0.914 30.838 1.00 92.69 293 ARG A CA 1
ATOM 2288 C C . ARG A 1 293 ? -9.566 -0.526 30.326 1.00 92.69 293 ARG A C 1
ATOM 2290 O O . ARG A 1 293 ? -9.914 -0.803 29.186 1.00 92.69 293 ARG A O 1
ATOM 2297 N N . GLU A 1 294 ? -9.074 -1.430 31.170 1.00 93.75 294 GLU A N 1
ATOM 2298 C CA . GLU A 1 294 ? -8.941 -2.854 30.839 1.00 93.75 294 GLU A CA 1
ATOM 2299 C C . GLU A 1 294 ? -10.316 -3.491 30.611 1.00 93.75 294 GLU A C 1
ATOM 2301 O O . GLU A 1 294 ? -10.564 -4.064 29.554 1.00 93.75 294 GLU A O 1
ATOM 2306 N N . ARG A 1 295 ? -11.265 -3.268 31.532 1.00 95.69 295 ARG A N 1
ATOM 2307 C CA . ARG A 1 295 ? -12.619 -3.814 31.405 1.00 95.69 295 ARG A CA 1
ATOM 2308 C C . ARG A 1 295 ? -13.369 -3.252 30.196 1.00 95.69 295 ARG A C 1
ATOM 2310 O O . ARG A 1 295 ? -14.122 -3.981 29.555 1.00 95.69 295 ARG A O 1
ATOM 2317 N N . LEU A 1 296 ? -13.163 -1.973 29.872 1.00 94.62 296 LEU A N 1
ATOM 2318 C CA . LEU A 1 296 ? -13.692 -1.353 28.656 1.00 94.62 296 LEU A CA 1
ATOM 2319 C C . LEU A 1 296 ? -13.175 -2.058 27.397 1.00 94.62 296 LEU A C 1
ATOM 2321 O O . LEU A 1 296 ? -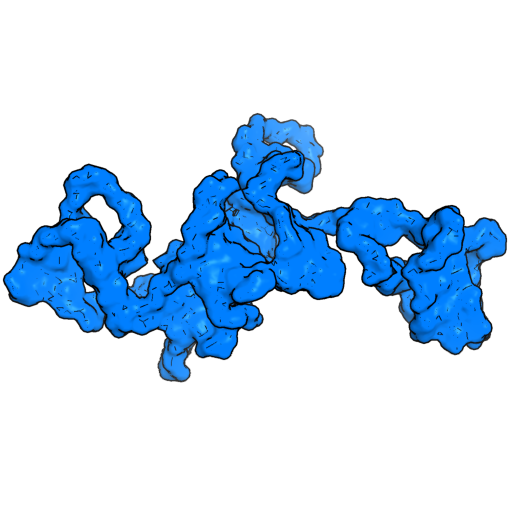13.968 -2.353 26.504 1.00 94.62 296 LEU A O 1
ATOM 2325 N N . ARG A 1 297 ? -11.867 -2.340 27.338 1.00 93.25 297 ARG A N 1
ATOM 2326 C CA . ARG A 1 297 ? -11.245 -3.043 26.210 1.00 93.25 297 ARG A CA 1
ATOM 2327 C C . ARG A 1 297 ? -11.830 -4.444 26.045 1.00 93.25 297 ARG A C 1
ATOM 2329 O O . ARG A 1 297 ? -12.194 -4.802 24.928 1.00 93.25 297 ARG A O 1
ATOM 2336 N N . ASP A 1 298 ? -11.976 -5.195 27.134 1.00 94.38 298 ASP A N 1
ATOM 2337 C CA . ASP A 1 298 ? -12.553 -6.545 27.108 1.00 94.38 298 ASP A CA 1
ATOM 2338 C C . ASP A 1 298 ? -13.991 -6.545 26.584 1.00 94.38 298 ASP A C 1
ATOM 2340 O O . ASP A 1 298 ? -14.333 -7.335 25.706 1.00 94.38 298 ASP A O 1
ATOM 2344 N N . LEU A 1 299 ? -14.827 -5.624 27.074 1.00 94.25 299 LEU A N 1
ATOM 2345 C CA . LEU A 1 299 ? -16.202 -5.474 26.591 1.00 94.25 299 LEU A CA 1
ATOM 2346 C C . LEU A 1 299 ? -16.243 -5.009 25.129 1.00 94.25 299 LEU A C 1
ATOM 2348 O O . LEU A 1 299 ? -17.125 -5.417 24.380 1.00 94.25 299 LEU A O 1
ATOM 2352 N N . GLY A 1 300 ? -15.281 -4.189 24.700 1.00 92.81 300 GLY A N 1
ATOM 2353 C CA . GLY A 1 300 ? -15.106 -3.825 23.296 1.00 92.81 300 GLY A CA 1
ATOM 2354 C C . GLY A 1 300 ? -14.820 -5.046 22.417 1.00 92.81 300 GLY A C 1
ATOM 2355 O O . GLY A 1 300 ? -15.467 -5.216 21.387 1.00 92.81 300 GLY A O 1
ATOM 2356 N N . LEU A 1 301 ? -13.914 -5.930 22.846 1.00 92.38 301 LEU A N 1
ATOM 2357 C CA . LEU A 1 301 ? -13.614 -7.191 22.157 1.00 92.38 301 LEU A CA 1
ATOM 2358 C C . LEU A 1 301 ? -14.815 -8.146 22.149 1.00 92.38 301 LEU A C 1
ATOM 2360 O O . LEU A 1 301 ? -15.081 -8.785 21.131 1.00 92.38 301 LEU A O 1
ATOM 2364 N N . GLU A 1 302 ? -15.566 -8.211 23.248 1.00 93.50 302 GLU A N 1
ATOM 2365 C CA . GLU A 1 302 ? -16.819 -8.967 23.335 1.00 93.50 302 GLU A CA 1
ATOM 2366 C C . GLU A 1 302 ? -17.844 -8.452 22.316 1.00 93.50 302 GLU A C 1
ATOM 2368 O O . GLU A 1 302 ? -18.401 -9.240 21.550 1.00 93.50 302 GLU A O 1
ATOM 2373 N N . MET A 1 303 ? -18.025 -7.128 22.230 1.00 92.19 303 MET A N 1
ATOM 2374 C CA . MET A 1 303 ? -18.891 -6.503 21.228 1.00 92.19 303 MET A CA 1
ATOM 2375 C C . MET A 1 303 ? -18.434 -6.808 19.800 1.00 92.19 303 MET A C 1
ATOM 2377 O O . MET A 1 303 ? -19.274 -7.112 18.957 1.00 92.19 303 MET A O 1
ATOM 2381 N N . MET A 1 304 ? -17.132 -6.745 19.507 1.00 92.38 304 MET A N 1
ATOM 2382 C CA . MET A 1 304 ? -16.611 -7.111 18.183 1.00 92.38 304 MET A CA 1
ATOM 2383 C C . MET A 1 304 ? -16.949 -8.562 17.842 1.00 92.38 304 MET A C 1
ATOM 2385 O O . MET A 1 304 ? -17.566 -8.823 16.810 1.00 92.38 304 MET A O 1
ATOM 2389 N N . SER A 1 305 ? -16.605 -9.479 18.747 1.00 92.38 305 SER A N 1
ATOM 2390 C CA . SER A 1 305 ? -16.795 -10.919 18.577 1.00 92.38 305 SER A CA 1
ATOM 2391 C C . SER A 1 305 ? -18.262 -11.282 18.358 1.00 92.38 305 SER A C 1
ATOM 2393 O O . SER A 1 305 ? -18.569 -12.051 17.446 1.00 92.38 305 SER A O 1
ATOM 2395 N N . ALA A 1 306 ? -19.178 -10.665 19.116 1.00 90.94 306 ALA A N 1
ATOM 2396 C CA . ALA A 1 306 ? -20.616 -10.861 18.942 1.00 90.94 306 ALA A CA 1
ATOM 2397 C C . ALA A 1 306 ? -21.051 -10.586 17.494 1.00 90.94 306 ALA A C 1
ATOM 2399 O O . ALA A 1 306 ? -21.789 -11.377 16.923 1.00 90.94 306 ALA A O 1
ATOM 2400 N N . HIS A 1 307 ? -20.496 -9.550 16.859 1.00 89.31 307 HIS A N 1
ATOM 2401 C CA . HIS A 1 307 ? -20.829 -9.148 15.489 1.00 89.31 307 HIS A CA 1
ATOM 2402 C C . HIS A 1 307 ? -19.917 -9.783 14.423 1.00 89.31 307 HIS A C 1
ATOM 2404 O O . HIS A 1 307 ? -19.906 -9.353 13.268 1.00 89.31 307 HIS A O 1
ATOM 2410 N N . GLY A 1 308 ? -19.134 -10.800 14.796 1.00 88.94 308 GLY A N 1
ATOM 2411 C CA . GLY A 1 308 ? -18.196 -11.486 13.909 1.00 88.94 308 GLY A CA 1
ATOM 2412 C C . GLY A 1 308 ? -16.968 -10.659 13.528 1.00 88.94 308 GLY A C 1
ATOM 2413 O O . GLY A 1 308 ? -16.221 -11.074 12.650 1.00 88.94 308 GLY A O 1
ATOM 2414 N N . LEU A 1 309 ? -16.740 -9.505 14.156 1.00 91.94 309 LEU A N 1
ATOM 2415 C CA . LEU A 1 309 ? -15.557 -8.684 13.925 1.00 91.94 309 LEU A CA 1
ATOM 2416 C C . LEU A 1 309 ? -14.379 -9.215 14.742 1.00 91.94 309 LEU A C 1
ATOM 2418 O O . LEU A 1 309 ? -14.531 -9.621 15.894 1.00 91.94 309 LEU A O 1
ATOM 2422 N N . MET A 1 310 ? -13.183 -9.143 14.169 1.00 93.12 310 MET A N 1
ATOM 2423 C CA . MET A 1 310 ? -11.936 -9.453 14.869 1.00 93.12 310 MET A CA 1
ATOM 2424 C C . MET A 1 310 ? -11.017 -8.230 14.849 1.00 93.12 310 MET A C 1
ATOM 2426 O O . MET A 1 310 ? -10.960 -7.541 13.828 1.00 93.12 310 MET A O 1
ATOM 2430 N N . PRO A 1 311 ? -10.297 -7.925 15.942 1.00 92.12 311 PRO A N 1
ATOM 2431 C CA . PRO A 1 311 ? -9.271 -6.891 15.910 1.00 92.12 311 PRO A CA 1
ATOM 2432 C C . PRO A 1 311 ? -8.131 -7.317 14.981 1.00 92.12 311 PRO A C 1
ATOM 2434 O O . PRO A 1 311 ? -7.746 -8.486 14.943 1.00 92.12 311 PRO A O 1
ATOM 2437 N N . LEU A 1 312 ? -7.568 -6.361 14.250 1.00 91.75 312 LEU A N 1
ATOM 2438 C CA . LEU A 1 312 ? -6.371 -6.588 13.454 1.00 91.75 312 LEU A CA 1
ATOM 2439 C C . LEU A 1 312 ? -5.154 -6.729 14.380 1.00 91.75 312 LEU A C 1
ATOM 2441 O O . LEU A 1 312 ? -4.848 -5.828 15.163 1.00 91.75 312 LEU A O 1
ATOM 2445 N N . GLU A 1 313 ? -4.447 -7.854 14.284 1.00 90.00 313 GLU A N 1
ATOM 2446 C CA . GLU A 1 313 ? -3.259 -8.132 15.095 1.00 90.00 313 GLU A CA 1
ATOM 2447 C C . GLU A 1 313 ? -2.069 -7.285 14.610 1.00 90.00 313 GLU A C 1
ATOM 2449 O O . GLU A 1 313 ? -1.351 -7.655 13.677 1.00 90.00 313 GLU A O 1
ATOM 2454 N N . ARG A 1 314 ? -1.873 -6.115 15.232 1.00 88.25 314 ARG A N 1
ATOM 2455 C CA . ARG A 1 314 ? -0.732 -5.227 14.965 1.00 88.25 314 ARG A CA 1
ATOM 2456 C C . ARG A 1 314 ? 0.544 -5.787 15.596 1.00 88.25 314 ARG A C 1
ATOM 2458 O O . ARG A 1 314 ? 0.545 -6.225 16.742 1.00 88.25 314 ARG A O 1
ATOM 2465 N N . LEU A 1 315 ? 1.648 -5.691 14.864 1.00 85.06 315 LEU A N 1
ATOM 2466 C CA . LEU A 1 315 ? 2.985 -5.985 15.368 1.00 85.06 315 LEU A CA 1
ATOM 2467 C C . LEU A 1 315 ? 3.570 -4.710 15.988 1.00 85.06 315 LEU A C 1
ATOM 2469 O O . LEU A 1 315 ? 3.795 -3.717 15.293 1.00 85.06 315 LEU A O 1
ATOM 2473 N N . GLU A 1 316 ? 3.834 -4.740 17.293 1.00 69.12 316 GLU A N 1
ATOM 2474 C CA . GLU A 1 316 ? 4.343 -3.590 18.064 1.00 69.12 316 GLU A CA 1
ATOM 2475 C C . GLU A 1 316 ? 5.709 -3.086 17.550 1.00 69.12 316 GLU A C 1
ATOM 2477 O O . GLU A 1 316 ? 6.035 -1.904 17.642 1.00 69.12 316 GLU A O 1
ATOM 2482 N N . THR A 1 317 ? 6.479 -3.962 16.901 1.00 57.31 317 THR A N 1
ATOM 2483 C CA . THR A 1 317 ? 7.898 -3.766 16.570 1.00 57.31 317 THR A CA 1
ATOM 2484 C C . THR A 1 317 ? 8.207 -2.683 15.535 1.00 57.31 317 THR A C 1
ATOM 2486 O O . THR A 1 317 ? 9.367 -2.286 15.421 1.00 57.31 317 THR A O 1
ATOM 2489 N N . LEU A 1 318 ? 7.228 -2.220 14.746 1.00 58.38 318 LEU A N 1
ATOM 2490 C CA . LEU A 1 318 ? 7.471 -1.124 13.795 1.00 58.38 318 LEU A CA 1
ATOM 2491 C C . LEU A 1 318 ? 7.238 0.256 14.423 1.00 58.38 318 LEU A C 1
ATOM 2493 O O . LEU A 1 318 ? 7.933 1.202 14.067 1.00 58.38 318 LEU A O 1
ATOM 2497 N N . ALA A 1 319 ? 6.310 0.364 15.378 1.00 50.44 319 ALA A N 1
ATOM 2498 C CA . ALA A 1 319 ? 5.923 1.639 15.981 1.00 50.44 319 ALA A CA 1
ATOM 2499 C C . ALA A 1 319 ? 7.032 2.245 16.857 1.00 50.44 319 ALA A C 1
ATOM 2501 O O . ALA A 1 319 ? 7.122 3.459 16.968 1.00 50.44 319 ALA A O 1
ATOM 2502 N N . GLU A 1 320 ? 7.898 1.416 17.441 1.00 49.50 320 GLU A N 1
ATOM 2503 C CA . GLU A 1 320 ? 9.023 1.873 18.272 1.00 49.50 320 GLU A CA 1
ATOM 2504 C C . GLU A 1 320 ? 10.237 2.349 17.454 1.00 49.50 320 GLU A C 1
ATOM 2506 O O . GLU A 1 320 ? 11.143 2.980 17.994 1.00 49.50 320 GLU A O 1
ATOM 2511 N N . ARG A 1 321 ? 10.278 2.032 16.152 1.00 49.34 321 ARG A N 1
ATOM 2512 C CA . ARG A 1 321 ? 11.365 2.411 15.230 1.00 49.34 321 ARG A CA 1
ATOM 2513 C C . ARG A 1 321 ? 11.007 3.587 14.318 1.00 49.34 321 ARG A C 1
ATOM 2515 O O . ARG A 1 321 ? 11.865 4.034 13.558 1.00 49.34 321 ARG A O 1
ATOM 2522 N N . MET A 1 322 ? 9.759 4.049 14.370 1.00 48.88 322 MET A N 1
ATOM 2523 C CA . MET A 1 322 ? 9.208 5.142 13.566 1.00 48.88 322 MET A CA 1
ATOM 2524 C C . MET A 1 322 ? 9.029 6.411 14.385 1.00 48.88 322 MET A C 1
ATOM 2526 O O . MET A 1 322 ? 9.127 7.490 13.753 1.00 48.88 322 MET A O 1
#